Protein AF-F2T4N7-F1 (afdb_monomer_lite)

Organism: Ajellomyces dermatitidis (strain ATCC 18188 / CBS 674.68) (NCBI:txid653446)

Sequence (272 aa):
MRKNIARLHRLAQVVLVLRKVSVSPLFHQSSTRIHILIIPLFPPLPEYKPPSIFTAVQWRALRAVSFCLSLIFLIGIVLAASVSSSLIAAKDLSIRLRGGDPEKDRPFWQEECQRRDARESAAWVWDDEKRKLAAKPSVPRSEVDAEERSVGIGKAPYEPLEGGQDPLTPKADGQSHPANGGRKYPVLMLPPMALWVAGSDQLTDGSRLLRRLKGRSEPYVRVVHSRVIEEYEHLDVIWTVDSIEKVGMEVRRVIWECVKDDARDICRYPEV

pLDDT: mean 74.15, std 19.18, range [32.16, 97.69]

Secondary structure (DSSP, 8-state):
-HHHHHHHHHHHHHHHHHHHHH----------SS-TT---SSPPPP-PPP--HHHHHHHHHHHHHHHHHHHHHHHHHHHHHHHHHHHHHHHHHHHHHTT--GGGGSTTHHHHHHHHHHHHHHHHHHHHHHHHHHHS------GGGSGGGSS------------PPPTTS----S-----SS-----TT-PPPEEEEEETT-SS--HHHHHHHHHSTT-TT--EEEEEEETT--TTHHHHSTTHIIIIIHHHHHHHHHHS-HHHHTTSPP---

Radius of gyration: 38.72 Å; chains: 1; bounding box: 86×63×121 Å

Structure (mmCIF, N/CA/C/O backbone):
data_AF-F2T4N7-F1
#
_entry.id   AF-F2T4N7-F1
#
loop_
_atom_site.group_PDB
_atom_site.id
_atom_site.type_symbol
_atom_site.label_atom_id
_atom_site.label_alt_id
_atom_site.label_comp_id
_atom_site.label_asym_id
_atom_site.label_entity_id
_atom_site.label_seq_id
_atom_site.pdbx_PDB_ins_code
_atom_site.Cartn_x
_atom_site.Cartn_y
_atom_site.Cartn_z
_atom_site.occupancy
_atom_site.B_iso_or_equiv
_atom_site.auth_seq_id
_atom_site.auth_comp_id
_atom_site.auth_asym_id
_atom_site.auth_atom_id
_atom_site.pdbx_PDB_model_num
ATOM 1 N N . MET A 1 1 ? 3.953 -18.014 63.804 1.00 56.75 1 MET A N 1
ATOM 2 C CA . MET A 1 1 ? 2.922 -18.060 62.735 1.00 56.75 1 MET A CA 1
ATOM 3 C C . MET A 1 1 ? 1.542 -17.494 63.113 1.00 56.75 1 MET A C 1
ATOM 5 O O . MET A 1 1 ? 0.929 -16.868 62.260 1.00 56.75 1 MET A O 1
ATOM 9 N N . ARG A 1 2 ? 1.041 -17.610 64.358 1.00 52.97 2 ARG A N 1
ATOM 10 C CA . ARG A 1 2 ? -0.326 -17.150 64.725 1.00 52.97 2 ARG A CA 1
ATOM 11 C C . ARG A 1 2 ? -0.588 -15.631 64.626 1.00 52.97 2 ARG A C 1
ATOM 13 O O . ARG A 1 2 ? -1.725 -15.226 64.407 1.00 52.97 2 ARG A O 1
ATOM 20 N N . LYS A 1 3 ? 0.445 -14.782 64.723 1.00 55.47 3 LYS A N 1
ATOM 21 C CA . LYS A 1 3 ? 0.300 -13.310 64.636 1.00 55.47 3 LYS A CA 1
ATOM 22 C C . LYS A 1 3 ? -0.056 -12.809 63.224 1.00 55.47 3 LYS A C 1
ATOM 24 O O . LYS A 1 3 ? -0.736 -11.793 63.104 1.00 55.47 3 LYS A O 1
ATOM 29 N N . ASN A 1 4 ? 0.330 -13.539 62.173 1.00 60.31 4 ASN A N 1
ATOM 30 C CA . ASN A 1 4 ? 0.034 -13.154 60.786 1.00 60.31 4 ASN A CA 1
ATOM 31 C C . ASN A 1 4 ? -1.417 -13.469 60.396 1.00 60.31 4 ASN A C 1
ATOM 33 O O . ASN A 1 4 ? -2.038 -12.691 59.680 1.00 60.31 4 ASN A O 1
ATOM 37 N N . ILE A 1 5 ? -1.996 -14.534 60.955 1.00 66.56 5 ILE A N 1
ATOM 38 C CA . ILE A 1 5 ? -3.392 -14.927 60.706 1.00 66.56 5 ILE A CA 1
ATOM 39 C C . ILE A 1 5 ? -4.361 -13.887 61.295 1.00 66.56 5 ILE A C 1
ATOM 41 O O . ILE A 1 5 ? -5.306 -13.468 60.632 1.00 66.56 5 ILE A O 1
ATOM 45 N N . ALA A 1 6 ? -4.072 -13.365 62.492 1.00 69.62 6 ALA A N 1
ATOM 46 C CA . ALA A 1 6 ? -4.880 -12.311 63.115 1.00 69.62 6 ALA A CA 1
ATOM 47 C C . ALA A 1 6 ? -4.773 -10.941 62.409 1.00 69.62 6 ALA A C 1
ATOM 49 O O . ALA A 1 6 ? -5.651 -10.090 62.573 1.00 69.62 6 ALA A O 1
ATOM 50 N N . ARG A 1 7 ? -3.698 -10.705 61.639 1.00 69.31 7 ARG A N 1
ATOM 51 C CA . ARG A 1 7 ? -3.551 -9.519 60.779 1.00 69.31 7 ARG A CA 1
ATOM 52 C C . ARG A 1 7 ? -4.278 -9.699 59.450 1.00 69.31 7 ARG A C 1
ATOM 54 O O . ARG A 1 7 ? -4.974 -8.778 59.039 1.00 69.31 7 ARG A O 1
ATOM 61 N N . LEU A 1 8 ? -4.205 -10.885 58.840 1.00 69.19 8 LEU A N 1
ATOM 62 C CA . LEU A 1 8 ? -4.977 -11.195 57.633 1.00 69.19 8 LEU A CA 1
ATOM 63 C C . LEU A 1 8 ? -6.485 -11.118 57.885 1.00 69.19 8 LEU A C 1
ATOM 65 O O . LEU A 1 8 ? -7.199 -10.537 57.079 1.00 69.19 8 LEU A O 1
ATOM 69 N N . HIS A 1 9 ? -6.967 -11.617 59.026 1.00 74.44 9 HIS A N 1
ATOM 70 C CA . HIS A 1 9 ? -8.393 -11.554 59.354 1.00 74.44 9 HIS A CA 1
ATOM 71 C C . HIS A 1 9 ? -8.882 -10.111 59.570 1.00 74.44 9 HIS A C 1
ATOM 73 O O . HIS A 1 9 ? -9.999 -9.768 59.191 1.00 74.44 9 HIS A O 1
ATOM 79 N N . ARG A 1 10 ? -8.029 -9.233 60.120 1.00 72.50 10 ARG A N 1
ATOM 80 C CA . ARG A 1 10 ? -8.333 -7.799 60.263 1.00 72.50 10 ARG A CA 1
ATOM 81 C C . ARG A 1 10 ? -8.308 -7.056 58.930 1.00 72.50 10 ARG A C 1
ATOM 83 O O . ARG A 1 10 ? -9.197 -6.251 58.689 1.00 72.50 10 ARG A O 1
ATOM 90 N N . LEU A 1 11 ? -7.349 -7.349 58.054 1.00 73.94 11 LEU A N 1
ATOM 91 C CA . LEU A 1 11 ? -7.301 -6.759 56.713 1.00 73.94 11 LEU A CA 1
ATOM 92 C C . LEU A 1 11 ? -8.469 -7.238 55.843 1.00 73.94 11 LEU A C 1
ATOM 94 O O . LEU A 1 11 ? -9.084 -6.423 55.164 1.00 73.94 11 LEU A O 1
ATOM 98 N N . ALA A 1 12 ? -8.836 -8.518 55.927 1.00 74.25 12 ALA A N 1
ATOM 99 C CA . ALA A 1 12 ? -10.016 -9.050 55.256 1.00 74.25 12 ALA A CA 1
ATOM 100 C C . ALA A 1 12 ? -11.298 -8.375 55.764 1.00 74.25 12 ALA A C 1
ATOM 102 O O . ALA A 1 12 ? -12.096 -7.935 54.947 1.00 74.25 12 ALA A O 1
ATOM 103 N N . GLN A 1 13 ? -11.462 -8.203 57.082 1.00 72.56 13 GLN A N 1
ATOM 104 C CA . GLN A 1 13 ? -12.581 -7.453 57.671 1.00 72.56 13 GLN A CA 1
ATOM 105 C C . GLN A 1 13 ? -12.635 -5.996 57.185 1.00 72.56 13 GLN A C 1
ATOM 107 O O . GLN A 1 13 ? -13.702 -5.534 56.792 1.00 72.56 13 GLN A O 1
ATOM 112 N N . VAL A 1 14 ? -11.501 -5.289 57.138 1.00 71.69 14 VAL A N 1
ATOM 113 C CA . VAL A 1 14 ? -11.442 -3.895 56.659 1.00 71.69 14 VAL A CA 1
ATOM 114 C C . VAL A 1 14 ? -11.783 -3.799 55.169 1.00 71.69 14 VAL A C 1
ATOM 116 O O . VAL A 1 14 ? -12.567 -2.939 54.779 1.00 71.69 14 VAL A O 1
ATOM 119 N N . VAL A 1 15 ? -11.277 -4.711 54.335 1.00 70.69 15 VAL A N 1
ATOM 120 C CA . VAL A 1 15 ? -11.609 -4.757 52.900 1.00 70.69 15 VAL A CA 1
ATOM 121 C C . VAL A 1 15 ? -13.084 -5.112 52.678 1.00 70.69 15 VAL A C 1
ATOM 123 O O . VAL A 1 15 ? -13.718 -4.540 51.793 1.00 70.69 15 VAL A O 1
ATOM 126 N N . LEU A 1 16 ? -13.666 -5.995 53.496 1.00 64.06 16 LEU A N 1
ATOM 127 C CA . LEU A 1 16 ? -15.086 -6.363 53.418 1.00 64.06 16 LEU A CA 1
ATOM 128 C C . LEU A 1 16 ? -15.998 -5.207 53.851 1.00 64.06 16 LEU A C 1
ATOM 130 O O . LEU A 1 16 ? -17.012 -4.964 53.203 1.00 64.06 16 LEU A O 1
ATOM 134 N N . VAL A 1 17 ? -15.613 -4.447 54.883 1.00 65.62 17 VAL A N 1
ATOM 135 C CA . VAL A 1 17 ? -16.320 -3.224 55.299 1.00 65.62 17 VAL A CA 1
ATOM 136 C C . VAL A 1 17 ? -16.228 -2.148 54.213 1.00 65.62 17 VAL A C 1
ATOM 138 O O . VAL A 1 17 ? -17.249 -1.567 53.856 1.00 65.62 17 VAL A O 1
ATOM 141 N N . LEU A 1 18 ? -15.056 -1.941 53.602 1.00 56.69 18 LEU A N 1
ATOM 142 C CA . LEU A 1 18 ? -14.883 -0.972 52.510 1.00 56.69 18 LEU A CA 1
ATOM 143 C C . LEU A 1 18 ? -15.661 -1.364 51.241 1.00 56.69 18 LEU A C 1
ATOM 145 O O . LEU A 1 18 ? -16.249 -0.500 50.591 1.00 56.69 18 LEU A O 1
ATOM 149 N N . ARG A 1 19 ? -15.762 -2.662 50.919 1.00 55.34 19 ARG A N 1
ATOM 150 C CA . ARG A 1 19 ? -16.638 -3.150 49.837 1.00 55.34 19 ARG A CA 1
ATOM 151 C C . ARG A 1 19 ? -18.126 -2.985 50.162 1.00 55.34 19 ARG A C 1
ATOM 153 O O . ARG A 1 19 ? -18.898 -2.676 49.261 1.00 55.34 19 ARG A O 1
ATOM 160 N N . LYS A 1 20 ? -18.529 -3.145 51.428 1.00 49.62 20 LYS A N 1
ATOM 161 C CA . LYS A 1 20 ? -19.928 -3.006 51.872 1.00 49.62 20 LYS A CA 1
ATOM 162 C C . LYS A 1 20 ? -20.395 -1.543 51.927 1.00 49.62 20 LYS A C 1
ATOM 164 O O . LYS A 1 20 ? -21.564 -1.276 51.674 1.00 49.62 20 LYS A O 1
ATOM 169 N N . VAL A 1 21 ? -19.479 -0.594 52.151 1.00 51.81 21 VAL A N 1
ATOM 170 C CA . VAL A 1 21 ? -19.751 0.856 52.050 1.00 51.81 21 VAL A CA 1
ATOM 171 C C . VAL A 1 21 ? -19.869 1.322 50.589 1.00 51.81 21 VAL A C 1
ATOM 173 O O . VAL A 1 21 ? -20.624 2.246 50.306 1.00 51.81 21 VAL A O 1
ATOM 176 N N . SER A 1 22 ? -19.195 0.660 49.640 1.00 44.62 22 SER A N 1
ATOM 177 C CA . SER A 1 22 ? -19.307 0.987 48.207 1.00 44.62 22 SER A CA 1
ATOM 178 C C . SER A 1 22 ? -20.524 0.359 47.513 1.00 44.62 22 SER A C 1
ATOM 180 O O . SER A 1 22 ? -20.838 0.742 46.387 1.00 44.62 22 SER A O 1
ATOM 182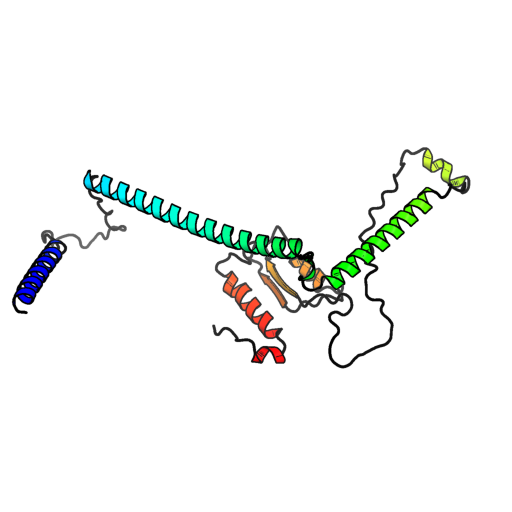 N N . VAL A 1 23 ? -21.196 -0.605 48.149 1.00 54.22 23 VAL A N 1
ATOM 183 C CA . VAL A 1 23 ? -22.361 -1.305 47.593 1.00 54.22 23 VAL A CA 1
ATOM 184 C C . VAL A 1 23 ? -23.469 -1.322 48.641 1.00 54.22 23 VAL A C 1
ATOM 186 O O . VAL A 1 23 ? -23.734 -2.329 49.288 1.00 54.22 23 VAL A O 1
ATOM 189 N N . SER A 1 24 ? -24.108 -0.173 48.832 1.00 42.19 24 SER A N 1
ATOM 190 C CA . SER A 1 24 ? -25.457 -0.120 49.390 1.00 42.19 24 SER A CA 1
ATOM 191 C C . SER A 1 24 ? -26.359 0.570 48.368 1.00 42.19 24 SER A C 1
ATOM 193 O O . SER A 1 24 ? -26.159 1.753 48.085 1.00 42.19 24 SER A O 1
ATOM 195 N N . PRO A 1 25 ? -27.323 -0.159 47.783 1.00 48.91 25 PRO A N 1
ATOM 196 C CA . PRO A 1 25 ? -28.369 0.424 46.972 1.00 48.91 25 PRO A CA 1
ATOM 197 C C . PRO A 1 25 ? -29.360 1.076 47.936 1.00 48.91 25 PRO A C 1
ATOM 199 O O . PRO A 1 25 ? -30.099 0.390 48.636 1.00 48.91 25 PRO A O 1
ATOM 202 N N . LEU A 1 26 ? -29.390 2.405 47.996 1.00 41.16 26 LEU A N 1
ATOM 203 C CA . LEU A 1 26 ? -30.523 3.109 48.593 1.00 41.16 26 LEU A CA 1
ATOM 204 C C . LEU A 1 26 ? -31.642 3.173 47.552 1.00 41.16 26 LEU A C 1
ATOM 206 O O . LEU A 1 26 ? -31.953 4.215 46.987 1.00 41.16 26 LEU A O 1
ATOM 210 N N . PHE A 1 27 ? -32.235 2.005 47.300 1.00 38.03 27 PHE A N 1
ATOM 211 C CA . PHE A 1 27 ? -33.594 1.905 46.793 1.00 38.03 27 PHE A CA 1
ATOM 212 C C . PHE A 1 27 ? -34.503 2.367 47.934 1.00 38.03 27 PHE A C 1
ATOM 214 O O . PHE A 1 27 ? -34.848 1.601 48.834 1.00 38.03 27 PHE A O 1
ATOM 221 N N . HIS A 1 28 ? -34.845 3.654 47.937 1.00 39.22 28 HIS A N 1
ATOM 222 C CA . HIS A 1 28 ? -35.962 4.128 48.733 1.00 39.22 28 HIS A CA 1
ATOM 223 C C . HIS A 1 28 ? -37.242 3.711 48.008 1.00 39.22 28 HIS A C 1
ATOM 225 O O . HIS A 1 28 ? -37.696 4.333 47.050 1.00 39.22 28 HIS A O 1
ATOM 231 N N . GLN A 1 29 ? -37.772 2.574 48.443 1.00 45.94 29 GLN A N 1
ATOM 232 C CA . GLN A 1 29 ? -39.078 2.064 48.076 1.00 45.94 29 GLN A CA 1
ATOM 233 C C . GLN A 1 29 ? -40.153 2.956 48.706 1.00 45.94 29 GLN A C 1
ATOM 235 O O . GLN A 1 29 ? -40.578 2.734 49.832 1.00 45.94 29 GLN A O 1
ATOM 240 N N . SER A 1 30 ? -40.581 3.979 47.968 1.00 46.25 30 SER A N 1
ATOM 241 C CA . SER A 1 30 ? -41.854 4.668 48.195 1.00 46.25 30 SER A CA 1
ATOM 242 C C . SER A 1 30 ? -42.284 5.413 46.930 1.00 46.25 30 SER A C 1
ATOM 244 O O . SER A 1 30 ? -42.123 6.623 46.839 1.00 46.25 30 SER A O 1
ATOM 246 N N . SER A 1 31 ? -42.819 4.682 45.949 1.00 46.09 31 SER A N 1
ATOM 247 C CA . SER A 1 31 ? -43.953 5.145 45.128 1.00 46.09 31 SER A CA 1
ATOM 248 C C . SER A 1 31 ? -44.457 4.003 44.233 1.00 46.09 31 SER A C 1
ATOM 250 O O . SER A 1 31 ? -44.438 4.052 43.006 1.00 46.09 31 SER A O 1
ATOM 252 N N . THR A 1 32 ? -44.867 2.891 44.847 1.00 51.09 32 THR A N 1
ATOM 253 C CA . THR A 1 32 ? -45.621 1.842 44.150 1.00 51.09 32 THR A CA 1
ATOM 254 C C . THR A 1 32 ? -47.090 2.243 44.112 1.00 51.09 32 THR A C 1
ATOM 256 O O . THR A 1 32 ? -47.859 1.814 44.968 1.00 51.09 32 THR A O 1
ATOM 259 N N . ARG A 1 33 ? -47.467 3.098 43.158 1.00 48.72 33 ARG A N 1
ATOM 260 C CA . ARG A 1 33 ? -48.808 3.188 42.544 1.00 48.72 33 ARG A CA 1
ATOM 261 C C . ARG A 1 33 ? -48.795 4.361 41.559 1.00 48.72 33 ARG A C 1
ATOM 263 O O . ARG A 1 33 ? -48.612 5.491 41.979 1.00 48.72 33 ARG A O 1
ATOM 270 N N . ILE A 1 34 ? -49.080 4.076 40.283 1.00 53.00 34 ILE A N 1
ATOM 271 C CA . ILE A 1 34 ? -49.251 5.026 39.157 1.00 53.00 34 ILE A CA 1
ATOM 272 C C . ILE A 1 34 ? -47.957 5.365 38.375 1.00 53.00 34 ILE A C 1
ATOM 274 O O . ILE A 1 34 ? -47.567 6.517 38.300 1.00 53.00 34 ILE A O 1
ATOM 278 N N . HIS A 1 35 ? -47.310 4.390 37.719 1.00 49.34 35 HIS A N 1
ATOM 279 C CA . HIS A 1 35 ? -46.295 4.672 36.671 1.00 49.34 35 HIS A CA 1
ATOM 280 C C . HIS A 1 35 ? -46.283 3.662 35.499 1.00 49.34 35 HIS A C 1
ATOM 282 O O . HIS A 1 35 ? -45.299 3.562 34.778 1.00 49.34 35 HIS A O 1
ATOM 288 N N . ILE A 1 36 ? -47.371 2.918 35.253 1.00 52.00 36 ILE A N 1
ATOM 289 C CA . ILE A 1 36 ? -47.413 1.911 34.165 1.00 52.00 36 ILE A CA 1
ATOM 290 C C . ILE A 1 36 ? -47.556 2.535 32.754 1.00 52.00 36 ILE A C 1
ATOM 292 O O . ILE A 1 36 ? -47.479 1.810 31.772 1.00 52.00 36 ILE A O 1
ATOM 296 N N . LEU A 1 37 ? -47.712 3.857 32.594 1.00 55.53 37 LEU A N 1
ATOM 297 C CA . LEU A 1 37 ? -48.153 4.414 31.301 1.00 55.53 37 LEU A CA 1
ATOM 298 C C . LEU A 1 37 ? -47.198 5.331 30.529 1.00 55.53 37 LEU A C 1
ATOM 300 O O . LEU A 1 37 ? -47.590 5.802 29.467 1.00 55.53 37 LEU A O 1
ATOM 304 N N . ILE A 1 38 ? -45.966 5.588 30.979 1.00 58.81 38 ILE A N 1
ATOM 305 C CA . ILE A 1 38 ? -45.031 6.422 30.201 1.00 58.81 38 ILE A CA 1
ATOM 306 C C . ILE A 1 38 ? -43.609 5.891 30.390 1.00 58.81 38 ILE A C 1
ATOM 308 O O . ILE A 1 38 ? -42.965 6.187 31.392 1.00 58.81 38 ILE A O 1
ATOM 312 N N . ILE A 1 39 ? -43.116 5.095 29.438 1.00 62.53 39 ILE A N 1
ATOM 313 C CA . ILE A 1 39 ? -41.680 4.820 29.309 1.00 62.53 39 ILE A CA 1
ATOM 314 C C . ILE A 1 39 ? -41.094 6.048 28.599 1.00 62.53 39 ILE A C 1
ATOM 316 O O . ILE A 1 39 ? -41.380 6.231 27.413 1.00 62.53 39 ILE A O 1
ATOM 320 N N . PRO A 1 40 ? -40.344 6.937 29.279 1.00 63.09 40 PRO A N 1
ATOM 321 C CA . PRO A 1 40 ? -39.684 8.032 28.590 1.00 63.09 40 PRO A CA 1
ATOM 322 C C . PRO A 1 40 ? -38.684 7.438 27.595 1.00 63.09 40 PRO A C 1
ATOM 324 O O . PRO A 1 40 ? -37.893 6.564 27.942 1.00 63.09 40 PRO A O 1
ATOM 327 N N . LEU A 1 41 ? -38.730 7.923 26.353 1.00 69.50 41 LEU A N 1
ATOM 328 C CA . LEU A 1 41 ? -37.896 7.482 25.228 1.00 69.50 41 LEU A CA 1
ATOM 329 C C . LEU A 1 41 ? -36.382 7.605 25.504 1.00 69.50 41 LEU A C 1
ATOM 331 O O . LEU A 1 41 ? -35.570 7.062 24.760 1.00 69.50 41 LEU A O 1
ATOM 335 N N . PHE A 1 42 ? -36.002 8.281 26.590 1.00 64.88 42 PHE A N 1
ATOM 336 C CA . PHE A 1 42 ? -34.624 8.441 27.018 1.00 64.88 42 PHE A CA 1
ATOM 337 C C . PHE A 1 42 ? -34.466 8.078 28.497 1.00 64.88 42 PHE A C 1
ATOM 339 O O . PHE A 1 42 ? -35.279 8.514 29.321 1.00 64.88 42 PHE A O 1
ATOM 346 N N . PRO A 1 43 ? -33.414 7.315 28.857 1.00 75.56 43 PRO A N 1
ATOM 347 C CA . PRO A 1 43 ? -33.033 7.179 30.253 1.00 75.56 43 PRO A CA 1
ATOM 348 C C . PRO A 1 43 ? -32.747 8.577 30.826 1.00 75.56 43 PRO A C 1
ATOM 350 O O . PRO A 1 43 ? -32.227 9.433 30.101 1.00 75.56 43 PRO A O 1
ATOM 353 N N . PRO A 1 44 ? -33.093 8.839 32.100 1.00 74.88 44 PRO A N 1
ATOM 354 C CA . PRO A 1 44 ? -32.797 10.120 32.723 1.00 74.88 44 PRO A CA 1
ATOM 355 C C . PRO A 1 44 ? -31.302 10.406 32.602 1.00 74.88 44 PRO A C 1
ATOM 357 O O . PRO A 1 44 ? -30.466 9.514 32.779 1.00 74.88 44 PRO A O 1
ATOM 360 N N . LEU A 1 45 ? -30.989 11.651 32.247 1.00 72.75 45 LEU A N 1
ATOM 361 C CA . LEU A 1 45 ? -29.618 12.093 32.040 1.00 72.75 45 LEU A CA 1
ATOM 362 C C . LEU A 1 45 ? -28.792 11.781 33.297 1.00 72.75 45 LEU A C 1
ATOM 364 O O . LEU A 1 45 ? -29.269 12.032 34.406 1.00 72.75 45 LEU A O 1
ATOM 368 N N . PRO A 1 46 ? -27.573 11.233 33.152 1.00 77.25 46 PRO A N 1
ATOM 369 C CA . PRO A 1 46 ? -26.717 10.984 34.300 1.00 77.25 46 PRO A CA 1
ATOM 370 C C . PRO A 1 46 ? -26.457 12.303 35.038 1.00 77.25 46 PRO A C 1
ATOM 372 O O . PRO A 1 46 ? -25.854 13.228 34.492 1.00 77.25 46 PRO A O 1
ATOM 375 N N . GLU A 1 47 ? -26.912 12.390 36.288 1.00 75.94 47 GLU A N 1
ATOM 376 C CA . GLU A 1 47 ? -26.626 13.525 37.162 1.00 75.94 47 GLU A CA 1
ATOM 377 C C . GLU A 1 47 ? -25.178 13.435 37.642 1.00 75.94 47 GLU A C 1
ATOM 379 O O . GLU A 1 47 ? -24.823 12.716 38.582 1.00 75.94 47 GLU A O 1
ATOM 384 N N . TYR A 1 48 ? -24.306 14.167 36.959 1.00 78.12 48 TYR A N 1
ATOM 385 C CA . TYR A 1 48 ? -22.940 14.354 37.415 1.00 78.12 48 TYR A CA 1
ATOM 386 C C . TYR A 1 48 ? -22.933 15.193 38.695 1.00 78.12 48 TYR A C 1
ATOM 388 O O . TYR A 1 48 ? -23.619 16.209 38.804 1.00 78.12 48 TYR A O 1
ATOM 396 N N . LYS A 1 49 ? -22.127 14.775 39.677 1.00 77.12 49 LYS A N 1
ATOM 397 C CA . LYS A 1 49 ? -21.957 15.534 40.921 1.00 77.12 49 LYS A CA 1
ATOM 398 C C . LYS A 1 49 ? -21.400 16.935 40.621 1.00 77.12 49 LYS A C 1
ATOM 400 O O . LYS A 1 49 ? -20.511 17.053 39.774 1.00 77.12 49 LYS A O 1
ATOM 405 N N . PRO A 1 50 ? -21.859 17.975 41.342 1.00 79.50 50 PRO A N 1
ATOM 406 C CA . PRO A 1 50 ? -21.356 19.332 41.172 1.00 79.50 50 PRO A CA 1
ATOM 407 C C . PRO A 1 50 ? -19.838 19.387 41.416 1.00 79.50 50 PRO A C 1
ATOM 409 O O . PRO A 1 50 ? -19.319 18.623 42.241 1.00 79.50 50 PRO A O 1
ATOM 412 N N . PRO A 1 51 ? -19.110 20.261 40.698 1.00 78.94 51 PRO A N 1
ATOM 413 C CA . PRO A 1 51 ? -17.654 20.279 40.712 1.00 78.94 51 PRO A CA 1
ATOM 414 C C . PRO A 1 51 ? -17.126 20.539 42.126 1.00 78.94 51 PRO A C 1
ATOM 416 O O . PRO A 1 51 ? -17.317 21.606 42.704 1.00 78.94 51 PRO A O 1
ATOM 419 N N . SER A 1 52 ? -16.436 19.542 42.680 1.00 82.69 52 SER A N 1
ATOM 420 C CA . SER A 1 52 ? -15.742 19.631 43.965 1.00 82.69 52 SER A CA 1
ATOM 421 C C . SER A 1 52 ? -14.249 19.864 43.739 1.00 82.69 52 SER A C 1
ATOM 423 O O . SER A 1 52 ? -13.674 19.367 42.766 1.00 82.69 52 SER A O 1
ATOM 425 N N . ILE A 1 53 ? -13.586 20.561 44.662 1.00 85.56 53 ILE A N 1
ATOM 426 C CA . ILE A 1 53 ? -12.141 20.839 44.604 1.00 85.56 53 ILE A CA 1
ATOM 427 C C . ILE A 1 53 ? -11.338 19.536 44.435 1.00 85.56 53 ILE A C 1
ATOM 429 O O . ILE A 1 53 ? -10.408 19.477 43.632 1.00 85.56 53 ILE A O 1
ATOM 433 N N . PHE A 1 54 ? -11.754 18.454 45.102 1.00 81.19 54 PHE A N 1
ATOM 434 C CA . PHE A 1 54 ? -11.125 17.136 44.966 1.00 81.19 54 PHE A CA 1
ATOM 435 C C . PHE A 1 54 ? -11.261 16.556 43.554 1.00 81.19 54 PHE A C 1
ATOM 437 O O . PHE A 1 54 ? -10.291 16.025 43.016 1.00 81.19 54 PHE A O 1
ATOM 444 N N . THR A 1 55 ? -12.426 16.711 42.917 1.00 81.25 55 THR A N 1
ATOM 445 C CA . THR A 1 55 ? -12.621 16.272 41.525 1.00 81.25 55 THR A CA 1
ATOM 446 C C . THR A 1 55 ? -11.775 17.100 40.558 1.00 81.25 55 THR A C 1
ATOM 448 O O . THR A 1 55 ? -11.166 16.545 39.651 1.00 81.25 55 THR A O 1
ATOM 451 N N . ALA A 1 56 ? -11.625 18.409 40.790 1.00 84.81 56 ALA A N 1
ATOM 452 C CA . ALA A 1 56 ? -10.768 19.264 39.970 1.00 84.81 56 ALA A CA 1
ATOM 453 C C . ALA A 1 56 ? -9.287 18.844 40.037 1.00 84.81 56 ALA A C 1
ATOM 455 O O . ALA A 1 56 ? -8.604 18.822 39.012 1.00 84.81 56 ALA A O 1
ATOM 456 N N . VAL A 1 57 ? -8.797 18.460 41.221 1.00 92.31 57 VAL A N 1
ATOM 457 C CA . VAL A 1 57 ? -7.440 17.913 41.389 1.00 92.31 57 VAL A CA 1
ATOM 458 C C . VAL A 1 57 ? -7.295 16.569 40.673 1.00 92.31 57 VAL A C 1
ATOM 460 O O . VAL A 1 57 ? -6.308 16.374 39.967 1.00 92.31 57 VAL A O 1
ATOM 463 N N . GLN A 1 58 ? -8.282 15.673 40.784 1.00 90.44 58 GLN A N 1
ATOM 464 C CA . GLN A 1 58 ? -8.282 14.389 40.069 1.00 90.44 58 GLN A CA 1
ATOM 465 C C . GLN A 1 58 ? -8.203 14.579 38.548 1.00 90.44 58 GLN A C 1
ATOM 467 O O . GLN A 1 58 ? -7.361 13.961 37.900 1.00 90.44 58 GLN A O 1
ATOM 472 N N . TRP A 1 59 ? -9.005 15.481 37.973 1.00 87.06 59 TRP A N 1
ATOM 473 C CA . TRP A 1 59 ? -8.967 15.770 36.536 1.00 87.06 59 TRP A CA 1
ATOM 474 C C . TRP A 1 59 ? -7.640 16.392 36.093 1.00 87.06 59 TRP A C 1
ATOM 476 O O . TRP A 1 59 ? -7.126 16.050 35.028 1.00 87.06 59 TRP A O 1
ATOM 486 N N . ARG A 1 60 ? -7.036 17.261 36.917 1.00 91.56 60 ARG A N 1
ATOM 487 C CA . ARG A 1 60 ? -5.691 17.802 36.651 1.00 91.56 60 ARG A CA 1
ATOM 488 C C . ARG A 1 60 ? -4.614 16.721 36.706 1.00 91.56 60 ARG A C 1
ATOM 490 O O . ARG A 1 60 ? -3.746 16.706 35.839 1.00 91.56 60 ARG A O 1
ATOM 497 N N . ALA A 1 61 ? -4.689 15.805 37.671 1.00 94.25 61 ALA A N 1
ATOM 498 C CA . ALA A 1 61 ? -3.766 14.680 37.778 1.00 94.25 61 ALA A CA 1
ATOM 499 C C . ALA A 1 61 ? -3.887 13.738 36.571 1.00 94.25 61 ALA A C 1
ATOM 501 O O . ALA A 1 61 ? -2.879 13.404 35.957 1.00 94.25 61 ALA A O 1
ATOM 502 N N . LEU A 1 62 ? -5.110 13.381 36.166 1.00 92.44 62 LEU A N 1
ATOM 503 C CA . LEU A 1 62 ? -5.349 12.561 34.974 1.00 92.44 62 LEU A CA 1
ATOM 504 C C . LEU A 1 62 ? -4.828 13.236 33.700 1.00 92.44 62 LEU A C 1
ATOM 506 O O . LEU A 1 62 ? -4.194 12.583 32.874 1.00 92.44 62 LEU A O 1
ATOM 510 N N . ARG A 1 63 ? -5.025 14.552 33.559 1.00 94.62 63 ARG A N 1
ATOM 511 C CA . ARG A 1 63 ? -4.508 15.318 32.417 1.00 94.62 63 ARG A CA 1
ATOM 512 C C . ARG A 1 63 ? -2.978 15.355 32.391 1.00 94.62 63 ARG A C 1
ATOM 514 O O . ARG A 1 63 ? -2.395 15.198 31.323 1.00 94.62 63 ARG A O 1
ATOM 521 N N . ALA A 1 64 ? -2.334 15.505 33.549 1.00 96.75 64 ALA A N 1
ATOM 522 C CA . ALA A 1 64 ? -0.878 15.452 33.667 1.00 96.75 64 ALA A CA 1
ATOM 523 C C . ALA A 1 64 ? -0.325 14.055 33.338 1.00 96.75 64 ALA A C 1
ATOM 525 O O . ALA A 1 64 ? 0.629 13.940 32.576 1.00 96.75 64 ALA A O 1
ATOM 526 N N . VAL A 1 65 ? -0.955 12.989 33.842 1.00 97.00 65 VAL A N 1
ATOM 527 C CA . VAL A 1 65 ? -0.557 11.604 33.539 1.00 97.00 65 VAL A CA 1
ATOM 528 C C . VAL A 1 65 ? -0.729 11.299 32.051 1.00 97.00 65 VAL A C 1
ATOM 530 O O . VAL A 1 65 ? 0.190 10.766 31.435 1.00 97.00 65 VAL A O 1
ATOM 533 N N . SER A 1 66 ? -1.858 11.688 31.451 1.00 97.19 66 SER A N 1
ATOM 534 C CA . SER A 1 66 ? -2.091 11.528 30.011 1.00 97.19 66 SER A CA 1
ATOM 535 C C . SER A 1 66 ? -1.033 12.257 29.184 1.00 97.19 66 SER A C 1
ATOM 537 O O . SER A 1 66 ? -0.535 11.701 28.208 1.00 97.19 66 SER A O 1
ATOM 539 N N . PHE A 1 67 ? -0.662 13.477 29.584 1.00 97.56 67 PHE A N 1
ATOM 540 C CA . PHE A 1 67 ? 0.395 14.240 28.930 1.00 97.56 67 PHE A CA 1
ATOM 541 C C . PHE A 1 67 ? 1.747 13.518 29.026 1.00 97.56 67 PHE A C 1
ATOM 543 O O . PHE A 1 67 ? 2.373 13.262 28.000 1.00 97.56 67 PHE A O 1
ATOM 550 N N . CYS A 1 68 ? 2.161 13.102 30.226 1.00 97.50 68 CYS A N 1
ATOM 551 C CA . CYS A 1 68 ? 3.428 12.396 30.430 1.00 97.50 68 CYS A CA 1
ATOM 552 C C . CYS A 1 68 ? 3.501 11.078 29.644 1.00 97.50 68 CYS A C 1
ATOM 554 O O . CYS A 1 68 ? 4.511 10.812 28.997 1.00 97.50 68 CYS A O 1
ATOM 556 N N . LEU A 1 69 ? 2.434 10.273 29.653 1.00 96.25 69 LEU A N 1
ATOM 557 C CA . LEU A 1 69 ? 2.382 9.018 28.896 1.00 96.25 69 LEU A CA 1
ATOM 558 C C . LEU A 1 69 ? 2.457 9.264 27.385 1.00 96.25 69 LEU A C 1
ATOM 560 O O . LEU A 1 69 ? 3.201 8.568 26.697 1.00 96.25 69 LEU A O 1
ATOM 564 N N . SER A 1 70 ? 1.753 10.282 26.876 1.00 97.56 70 SER A N 1
ATOM 565 C CA . SER A 1 70 ? 1.823 10.655 25.457 1.00 97.56 70 SER A CA 1
ATOM 566 C C . SER A 1 70 ? 3.222 11.125 25.043 1.00 97.56 70 SER A C 1
ATOM 568 O O . SER A 1 70 ? 3.706 10.754 23.976 1.00 97.56 70 SER A O 1
ATOM 570 N N . LEU A 1 71 ? 3.906 11.872 25.916 1.00 96.94 71 LEU A N 1
ATOM 571 C CA . LEU A 1 71 ? 5.247 12.384 25.660 1.00 96.94 71 LEU A CA 1
ATOM 572 C C . LEU A 1 71 ? 6.283 11.255 25.643 1.00 96.94 71 LEU A C 1
ATOM 574 O O . LEU A 1 71 ? 7.092 11.187 24.724 1.00 96.94 71 LEU A O 1
ATOM 578 N N . ILE A 1 72 ? 6.235 10.342 26.617 1.00 97.69 72 ILE A N 1
ATOM 579 C CA . ILE A 1 72 ? 7.137 9.182 26.671 1.00 97.69 72 ILE A CA 1
ATOM 580 C C . ILE A 1 72 ? 6.923 8.277 25.455 1.00 97.69 72 ILE A C 1
ATOM 582 O O . ILE A 1 72 ? 7.894 7.840 24.842 1.00 97.69 72 ILE A O 1
ATOM 586 N N . PHE A 1 73 ? 5.668 8.022 25.081 1.00 97.50 73 PHE A N 1
ATOM 587 C CA . PHE A 1 73 ? 5.341 7.220 23.905 1.00 97.50 73 PHE A CA 1
ATOM 588 C C . PHE A 1 73 ? 5.893 7.843 22.616 1.00 97.50 73 PHE A C 1
ATOM 590 O O . PHE A 1 73 ? 6.567 7.162 21.842 1.00 97.50 73 PHE A O 1
ATOM 597 N N . LEU A 1 74 ? 5.674 9.147 22.417 1.00 96.81 74 LEU A N 1
ATOM 598 C CA . LEU A 1 74 ? 6.187 9.868 21.253 1.00 96.81 74 LEU A CA 1
ATOM 599 C C . LEU A 1 74 ? 7.720 9.861 21.213 1.00 96.81 74 LEU A C 1
ATOM 601 O O . LEU A 1 74 ? 8.303 9.556 20.174 1.00 96.81 74 LEU A O 1
ATOM 605 N N . ILE A 1 75 ? 8.377 10.140 22.343 1.00 97.06 75 ILE A N 1
ATOM 606 C CA . ILE A 1 75 ? 9.840 10.088 22.456 1.00 97.06 75 ILE A CA 1
ATOM 607 C C . ILE A 1 75 ? 10.352 8.682 22.124 1.00 97.06 75 ILE A C 1
ATOM 609 O O . ILE A 1 75 ? 11.322 8.554 21.384 1.00 97.06 75 ILE A O 1
ATOM 613 N N . GLY A 1 76 ? 9.691 7.630 22.613 1.00 96.94 76 GLY A N 1
ATOM 614 C CA . GLY A 1 76 ? 10.060 6.245 22.322 1.00 96.94 76 GLY A CA 1
ATOM 615 C C . GLY A 1 76 ? 10.029 5.920 20.827 1.00 96.94 76 GLY A C 1
ATOM 616 O O . GLY A 1 76 ? 10.993 5.360 20.307 1.00 96.94 76 GLY A O 1
ATOM 617 N N . ILE A 1 77 ? 8.969 6.320 20.116 1.00 96.50 77 ILE A N 1
ATOM 618 C CA . ILE A 1 77 ? 8.860 6.110 18.662 1.00 96.50 77 ILE A CA 1
ATOM 619 C C . ILE A 1 77 ? 9.926 6.908 17.908 1.00 96.50 77 ILE A C 1
ATOM 621 O O . ILE A 1 77 ? 10.581 6.366 17.018 1.00 96.50 77 ILE A O 1
ATOM 625 N N . VAL A 1 78 ? 10.139 8.174 18.276 1.00 96.62 78 VAL A N 1
ATOM 626 C CA . VAL A 1 78 ? 11.151 9.026 17.632 1.00 96.62 78 VAL A CA 1
ATOM 627 C C . VAL A 1 78 ? 12.560 8.476 17.860 1.00 96.62 78 VAL A C 1
ATOM 629 O O . VAL A 1 78 ? 13.352 8.446 16.923 1.00 96.62 78 VAL A O 1
ATOM 632 N N . LEU A 1 79 ? 12.868 7.988 19.064 1.00 96.25 79 LEU A N 1
ATOM 633 C CA . LEU A 1 79 ? 14.149 7.343 19.362 1.00 96.25 79 LEU A CA 1
ATOM 634 C C . LEU A 1 79 ? 14.328 6.031 18.590 1.00 96.25 79 LEU A C 1
ATOM 636 O O . LEU A 1 79 ? 15.408 5.769 18.074 1.00 96.25 79 LEU A O 1
ATOM 640 N N . ALA A 1 80 ? 13.288 5.208 18.464 1.00 94.12 80 ALA A N 1
ATOM 641 C CA . ALA A 1 80 ? 13.368 3.981 17.671 1.00 94.12 80 ALA A CA 1
ATOM 642 C C . ALA A 1 80 ? 13.606 4.279 16.176 1.00 94.12 80 ALA A C 1
ATOM 644 O O . ALA A 1 80 ? 14.433 3.633 15.522 1.00 94.12 80 ALA A O 1
ATOM 645 N N . ALA A 1 81 ? 12.923 5.294 15.639 1.00 93.75 81 ALA A N 1
ATOM 646 C CA . ALA A 1 81 ? 13.104 5.755 14.265 1.00 93.75 81 ALA A CA 1
ATOM 647 C C . ALA A 1 81 ? 14.494 6.376 14.036 1.00 93.75 81 ALA A C 1
ATOM 649 O O . ALA A 1 81 ? 15.126 6.129 13.006 1.00 93.75 81 ALA A O 1
ATOM 650 N N . SER A 1 82 ? 15.003 7.149 15.000 1.00 92.25 82 SER A N 1
ATOM 651 C CA . SER A 1 82 ? 16.332 7.752 14.894 1.00 92.25 82 SER A CA 1
ATOM 652 C C . SER A 1 82 ? 17.430 6.696 14.966 1.00 92.25 82 SER A C 1
ATOM 654 O O . SER A 1 82 ? 18.309 6.699 14.113 1.00 92.25 82 SER A O 1
ATOM 656 N N . VAL A 1 83 ? 17.341 5.735 15.894 1.00 95.12 83 VAL A N 1
ATOM 657 C CA . VAL A 1 83 ? 18.309 4.634 16.012 1.00 95.12 83 VAL A CA 1
ATOM 658 C C . VAL A 1 83 ? 18.339 3.794 14.739 1.00 95.12 83 VAL A C 1
ATOM 660 O O . VAL A 1 83 ? 19.418 3.555 14.207 1.00 95.12 83 VAL A O 1
ATOM 663 N N . SER A 1 84 ? 17.188 3.380 14.206 1.00 88.94 84 SER A N 1
ATOM 664 C CA . SER A 1 84 ? 17.150 2.595 12.961 1.00 88.94 84 SER A CA 1
ATOM 665 C C . SER A 1 84 ? 17.769 3.351 11.780 1.00 88.94 84 SER A C 1
ATOM 667 O O . SER A 1 84 ? 18.609 2.794 11.072 1.00 88.94 84 SER A O 1
ATOM 669 N N . SER A 1 85 ? 17.452 4.639 11.627 1.00 88.44 85 SER A N 1
ATOM 670 C CA . SER A 1 85 ? 18.044 5.497 10.590 1.00 88.44 85 SER A CA 1
ATOM 671 C C . SER A 1 85 ? 19.554 5.676 10.777 1.00 88.44 85 SER A C 1
ATOM 673 O O . SER A 1 85 ? 20.323 5.577 9.822 1.00 88.44 85 SER A O 1
ATOM 675 N N . SER A 1 86 ? 20.001 5.901 12.016 1.00 87.38 86 SER A N 1
ATOM 676 C CA . SER A 1 86 ? 21.418 6.047 12.353 1.00 87.38 86 SER A CA 1
ATOM 677 C C . SER A 1 86 ? 22.206 4.759 12.126 1.00 87.38 86 SER A C 1
ATOM 679 O O . SER A 1 86 ? 23.335 4.834 11.656 1.00 87.38 86 SER A O 1
ATOM 681 N N . LEU A 1 87 ? 21.636 3.585 12.415 1.00 88.19 87 LEU A N 1
ATOM 682 C CA . LEU A 1 87 ? 22.298 2.298 12.185 1.00 88.19 87 LEU A CA 1
ATOM 683 C C . LEU A 1 87 ? 22.492 2.012 10.690 1.00 88.19 87 LEU A C 1
ATOM 685 O O . LEU A 1 87 ? 23.569 1.565 10.298 1.00 88.19 87 LEU A O 1
ATOM 689 N N . ILE A 1 88 ? 21.488 2.306 9.854 1.00 83.69 88 ILE A N 1
ATOM 690 C CA . ILE A 1 88 ? 21.591 2.168 8.391 1.00 83.69 88 ILE A CA 1
ATOM 691 C C . ILE A 1 88 ? 22.658 3.130 7.854 1.00 83.69 88 ILE A C 1
ATOM 693 O O . ILE A 1 88 ? 23.600 2.701 7.193 1.00 83.69 88 ILE A O 1
ATOM 697 N N . ALA A 1 89 ? 22.590 4.408 8.238 1.00 85.06 89 ALA A N 1
ATOM 698 C CA . ALA A 1 89 ? 23.568 5.408 7.819 1.00 85.06 89 ALA A CA 1
ATOM 699 C C . ALA A 1 89 ? 24.998 5.090 8.302 1.00 85.06 89 ALA A C 1
ATOM 701 O O . ALA A 1 89 ? 25.961 5.314 7.571 1.00 85.06 89 ALA A O 1
ATOM 702 N N . ALA A 1 90 ? 25.158 4.542 9.511 1.00 87.56 90 ALA A N 1
ATOM 703 C CA . ALA A 1 90 ? 26.456 4.134 10.045 1.00 87.56 90 ALA A CA 1
ATOM 704 C C . ALA A 1 90 ? 27.028 2.914 9.310 1.00 87.56 90 ALA A C 1
ATOM 706 O O . ALA A 1 90 ? 28.236 2.864 9.079 1.00 87.56 90 ALA A O 1
ATOM 707 N N . LYS A 1 91 ? 26.184 1.953 8.909 1.00 86.19 91 LYS A N 1
ATOM 708 C CA . LYS A 1 91 ? 26.592 0.830 8.054 1.00 86.19 91 LYS A CA 1
ATOM 709 C C . LYS A 1 91 ? 27.076 1.341 6.695 1.00 86.19 91 LYS A C 1
ATOM 711 O O . LYS A 1 91 ? 28.167 0.967 6.270 1.00 86.19 91 LYS A O 1
ATOM 716 N N . ASP A 1 92 ? 26.325 2.235 6.058 1.00 84.69 92 ASP A N 1
ATOM 717 C CA . ASP A 1 92 ? 26.693 2.800 4.755 1.00 84.69 92 ASP A CA 1
ATOM 718 C C . ASP A 1 92 ? 27.981 3.628 4.844 1.00 84.69 92 ASP A C 1
ATOM 720 O O . ASP A 1 92 ? 28.872 3.507 4.002 1.00 84.69 92 ASP A O 1
ATOM 724 N N . LEU A 1 93 ? 28.129 4.425 5.907 1.00 86.06 93 LEU A N 1
ATOM 725 C CA . LEU A 1 93 ? 29.352 5.171 6.190 1.00 86.06 93 LEU A CA 1
ATOM 726 C C . LEU A 1 93 ? 30.535 4.234 6.469 1.00 86.06 93 LEU A C 1
ATOM 728 O O . LEU A 1 93 ? 31.638 4.490 5.994 1.00 86.06 93 LEU A O 1
ATOM 732 N N . SER A 1 94 ? 30.314 3.136 7.195 1.00 85.62 94 SER A N 1
ATOM 733 C CA . SER A 1 94 ? 31.332 2.115 7.455 1.00 85.62 94 SER A CA 1
ATOM 734 C C . SER A 1 94 ? 31.814 1.459 6.161 1.00 85.62 94 SER A C 1
ATOM 736 O O . SER A 1 94 ? 33.022 1.318 5.970 1.00 85.62 94 SER A O 1
ATOM 738 N N . ILE A 1 95 ? 30.899 1.126 5.245 1.00 83.88 95 ILE A N 1
ATOM 739 C CA . ILE A 1 95 ? 31.227 0.574 3.924 1.00 83.88 95 ILE A CA 1
ATOM 740 C C . ILE A 1 95 ? 32.054 1.585 3.117 1.00 83.88 95 ILE A C 1
ATOM 742 O O . ILE A 1 95 ? 33.115 1.223 2.607 1.00 83.88 95 ILE A O 1
ATOM 746 N N . ARG A 1 96 ? 31.646 2.863 3.097 1.00 86.06 96 ARG A N 1
ATOM 747 C CA . ARG A 1 96 ? 32.379 3.948 2.416 1.00 86.06 96 ARG A CA 1
ATOM 748 C C . ARG A 1 96 ? 33.779 4.175 2.993 1.00 86.06 96 ARG A C 1
ATOM 750 O O . ARG A 1 96 ? 34.735 4.299 2.233 1.00 86.06 96 ARG A O 1
ATOM 757 N N . LEU A 1 97 ? 33.929 4.180 4.321 1.00 87.19 97 LEU A N 1
ATOM 758 C CA . LEU A 1 97 ? 35.230 4.323 4.992 1.00 87.19 97 LEU A CA 1
ATOM 759 C C . LEU A 1 97 ? 36.169 3.142 4.714 1.00 87.19 97 LEU A C 1
ATOM 761 O O . LEU A 1 97 ? 37.385 3.314 4.702 1.00 87.19 97 LEU A O 1
ATOM 765 N N . ARG A 1 98 ? 35.621 1.950 4.453 1.00 87.00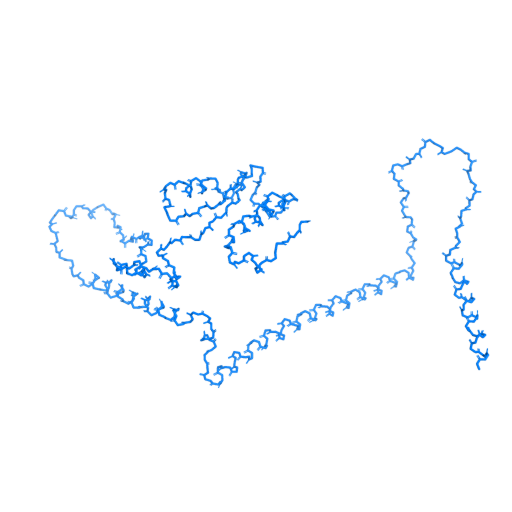 98 ARG A N 1
ATOM 766 C CA . ARG A 1 98 ? 36.384 0.759 4.050 1.00 87.00 98 ARG A CA 1
ATOM 767 C C . ARG A 1 98 ? 36.706 0.719 2.549 1.00 87.00 98 ARG A C 1
ATOM 769 O O . ARG A 1 98 ? 37.238 -0.285 2.083 1.00 87.00 98 ARG A O 1
ATOM 776 N N . GLY A 1 99 ? 36.377 1.779 1.803 1.00 83.44 99 GLY A N 1
ATOM 777 C CA . GLY A 1 99 ? 36.557 1.871 0.351 1.00 83.44 99 GLY A CA 1
ATOM 778 C C . GLY A 1 99 ? 35.538 1.065 -0.463 1.00 83.44 99 GLY A C 1
ATOM 779 O O . GLY A 1 99 ? 35.722 0.878 -1.664 1.00 83.44 99 GLY A O 1
ATOM 780 N N . GLY A 1 100 ? 34.483 0.561 0.182 1.00 82.88 100 GLY A N 1
ATOM 781 C CA . GLY A 1 100 ? 33.367 -0.110 -0.472 1.00 82.88 100 GLY A CA 1
ATOM 782 C C . GLY A 1 100 ? 32.326 0.887 -0.979 1.00 82.88 100 GLY A C 1
ATOM 783 O O . GLY A 1 100 ? 32.171 1.982 -0.440 1.00 82.88 100 GLY A O 1
ATOM 784 N N . ASP A 1 101 ? 31.590 0.488 -2.010 1.00 82.38 101 ASP A N 1
ATOM 785 C CA . ASP A 1 101 ? 30.456 1.247 -2.534 1.00 82.38 101 ASP A CA 1
ATOM 786 C C . ASP A 1 101 ? 29.156 0.566 -2.070 1.00 82.38 101 ASP A C 1
ATOM 788 O O . ASP A 1 101 ? 28.938 -0.588 -2.452 1.00 82.38 101 ASP A O 1
ATOM 792 N N . PRO A 1 102 ? 28.325 1.219 -1.231 1.00 77.62 102 PRO A N 1
ATOM 793 C CA . PRO A 1 102 ? 27.093 0.623 -0.709 1.00 77.62 102 PRO A CA 1
ATOM 794 C C . PRO A 1 102 ? 26.059 0.325 -1.802 1.00 77.62 102 PRO A C 1
ATOM 796 O O . PRO A 1 102 ? 25.204 -0.535 -1.612 1.00 77.62 102 PRO A O 1
ATOM 799 N N . GLU A 1 103 ? 26.155 0.973 -2.965 1.00 75.56 103 GLU A N 1
ATOM 800 C CA . GLU A 1 103 ? 25.187 0.797 -4.051 1.00 75.56 103 GLU A CA 1
ATOM 801 C C . GLU A 1 103 ? 25.349 -0.563 -4.767 1.00 75.56 103 GLU A C 1
ATOM 803 O O . GLU A 1 103 ? 24.412 -1.083 -5.376 1.00 75.56 103 GLU A O 1
ATOM 808 N N . LYS A 1 104 ? 26.520 -1.205 -4.627 1.00 78.25 104 LYS A N 1
ATOM 809 C CA . LYS A 1 104 ? 26.823 -2.513 -5.236 1.00 78.25 104 LYS A CA 1
ATOM 810 C C . LYS A 1 104 ? 26.046 -3.679 -4.624 1.00 78.25 104 LYS A C 1
ATOM 812 O O . LYS A 1 104 ? 25.922 -4.713 -5.277 1.00 78.25 104 LYS A O 1
ATOM 817 N N . ASP A 1 105 ? 25.529 -3.517 -3.406 1.00 77.25 105 ASP A N 1
ATOM 818 C CA . ASP A 1 105 ? 24.745 -4.547 -2.710 1.00 77.25 105 ASP A CA 1
ATOM 819 C C . ASP A 1 105 ? 23.307 -4.654 -3.252 1.00 77.25 105 ASP A C 1
ATOM 821 O O . ASP A 1 105 ? 22.586 -5.606 -2.937 1.00 77.25 105 ASP A O 1
ATOM 825 N N . ARG A 1 106 ? 22.863 -3.694 -4.076 1.00 79.75 106 ARG A N 1
ATOM 826 C CA . ARG A 1 106 ? 21.513 -3.688 -4.639 1.00 79.75 106 ARG A CA 1
ATOM 827 C C . ARG A 1 106 ? 21.348 -4.810 -5.676 1.00 79.75 106 ARG A C 1
ATOM 829 O O . ARG A 1 106 ? 22.154 -4.920 -6.608 1.00 79.75 106 ARG A O 1
ATOM 836 N N . PRO A 1 107 ? 20.270 -5.614 -5.591 1.00 79.62 107 PRO A N 1
ATOM 837 C CA . PRO A 1 107 ? 19.934 -6.563 -6.646 1.00 79.62 107 PRO A CA 1
ATOM 838 C C . PRO A 1 107 ? 19.866 -5.860 -8.011 1.00 79.62 107 PRO A C 1
ATOM 840 O O . PRO A 1 107 ? 19.251 -4.804 -8.125 1.00 79.62 107 PRO A O 1
ATOM 843 N N . PHE A 1 108 ? 20.481 -6.459 -9.035 1.00 81.25 108 PHE A N 1
ATOM 844 C CA . PHE A 1 108 ? 20.563 -5.942 -10.415 1.00 81.25 108 PHE A CA 1
ATOM 845 C C . PHE A 1 108 ? 21.486 -4.734 -10.663 1.00 81.25 108 PHE A C 1
ATOM 847 O O . PHE A 1 108 ? 21.481 -4.203 -11.772 1.00 81.25 108 PHE A O 1
ATOM 854 N N . TRP A 1 109 ? 22.359 -4.351 -9.721 1.00 80.12 109 TRP A N 1
ATOM 855 C CA . TRP A 1 109 ? 23.336 -3.262 -9.916 1.00 80.12 109 TRP A CA 1
ATOM 856 C C . TRP A 1 109 ? 24.149 -3.366 -11.221 1.00 80.12 109 TRP A C 1
ATOM 858 O O . TRP A 1 109 ? 24.363 -2.373 -11.918 1.00 80.12 109 TRP A O 1
ATOM 868 N N . GLN A 1 110 ? 24.570 -4.583 -11.584 1.00 82.81 110 GLN A N 1
ATOM 869 C CA . GLN A 1 110 ? 25.338 -4.836 -12.808 1.00 82.81 110 GLN A CA 1
ATOM 870 C C . GLN A 1 110 ? 24.527 -4.526 -14.074 1.00 82.81 110 GLN A C 1
ATOM 872 O O . GLN A 1 110 ? 25.048 -3.913 -15.002 1.00 82.81 110 GLN A O 1
ATOM 877 N N . GLU A 1 111 ? 23.249 -4.911 -14.098 1.00 79.44 111 GLU A N 1
ATOM 878 C CA . GLU A 1 111 ? 22.355 -4.655 -15.229 1.00 79.44 111 GLU A CA 1
ATOM 879 C C . GLU A 1 111 ? 21.985 -3.167 -15.314 1.00 79.44 111 GLU A C 1
ATOM 881 O O . GLU A 1 111 ? 21.941 -2.600 -16.404 1.00 79.44 111 GLU A O 1
ATOM 886 N N . GLU A 1 112 ? 21.780 -2.498 -14.176 1.00 80.31 112 GLU A N 1
ATOM 887 C CA . GLU A 1 112 ? 21.522 -1.055 -14.142 1.00 80.31 112 GLU A CA 1
ATOM 888 C C . GLU A 1 112 ? 22.721 -0.242 -14.640 1.00 80.31 112 GLU A C 1
ATOM 890 O O . GLU A 1 112 ? 22.522 0.693 -15.420 1.00 80.31 112 GLU A O 1
ATOM 895 N N . CYS A 1 113 ? 23.949 -0.628 -14.268 1.00 85.44 113 CYS A N 1
ATOM 896 C CA . CYS A 1 113 ? 25.171 -0.045 -14.828 1.00 85.44 113 CYS A CA 1
ATOM 897 C C . CYS A 1 113 ? 25.219 -0.231 -16.348 1.00 85.44 113 CYS A C 1
ATOM 899 O O . CYS A 1 113 ? 25.348 0.751 -17.070 1.00 85.44 113 CYS A O 1
ATOM 901 N N . GLN A 1 114 ? 24.997 -1.453 -16.846 1.00 84.81 114 GLN A N 1
ATOM 902 C CA . GLN A 1 114 ? 24.981 -1.724 -18.290 1.00 84.81 114 GLN A CA 1
ATOM 903 C C . GLN A 1 114 ? 23.931 -0.883 -19.028 1.00 84.81 114 GLN A C 1
ATOM 905 O O . GLN A 1 114 ? 24.205 -0.319 -20.086 1.00 84.81 114 GLN A O 1
ATOM 910 N N . ARG A 1 115 ? 22.728 -0.748 -18.460 1.00 79.75 115 ARG A N 1
ATOM 911 C CA . ARG A 1 115 ? 21.657 0.078 -19.035 1.00 79.75 115 ARG A CA 1
ATOM 912 C C . ARG A 1 115 ? 21.941 1.573 -18.936 1.00 79.75 115 ARG A C 1
ATOM 914 O O . ARG A 1 115 ? 21.418 2.336 -19.745 1.00 79.75 115 ARG A O 1
ATOM 921 N N . ARG A 1 116 ? 22.687 2.029 -17.929 1.00 80.38 116 ARG A N 1
ATOM 922 C CA . ARG A 1 116 ? 23.133 3.425 -17.827 1.00 80.38 116 ARG A CA 1
ATOM 923 C C . ARG A 1 116 ? 24.180 3.714 -18.895 1.00 80.38 116 ARG A C 1
ATOM 925 O O . ARG A 1 116 ? 23.988 4.653 -19.654 1.00 80.38 116 ARG A O 1
ATOM 932 N N . ASP A 1 117 ? 25.190 2.866 -19.029 1.00 89.62 117 ASP A N 1
ATOM 933 C CA . ASP A 1 117 ? 26.267 3.044 -20.007 1.00 89.62 117 ASP A CA 1
ATOM 934 C C . ASP A 1 117 ? 25.724 2.973 -21.449 1.00 89.62 117 ASP A C 1
ATOM 936 O O . ASP A 1 117 ? 26.119 3.747 -22.326 1.00 89.62 117 ASP A O 1
ATOM 940 N N . ALA A 1 118 ? 24.734 2.106 -21.695 1.00 85.62 118 ALA A N 1
ATOM 941 C CA . ALA A 1 118 ? 24.004 2.057 -22.962 1.00 85.62 118 ALA A CA 1
ATOM 942 C C . ALA A 1 118 ? 23.210 3.349 -23.240 1.00 85.62 118 ALA A C 1
ATOM 944 O O . ALA A 1 118 ? 23.163 3.813 -24.377 1.00 85.62 118 ALA A O 1
ATOM 945 N N . ARG A 1 119 ? 22.611 3.963 -22.208 1.00 81.19 119 ARG A N 1
ATOM 946 C CA . ARG A 1 119 ? 21.909 5.253 -22.329 1.00 81.19 119 ARG A CA 1
ATOM 947 C C . ARG A 1 119 ? 22.877 6.409 -22.553 1.00 81.19 119 ARG A C 1
ATOM 949 O O . ARG A 1 119 ? 22.595 7.264 -23.381 1.00 81.19 119 ARG A O 1
ATOM 956 N N . GLU A 1 120 ? 24.009 6.426 -21.858 1.00 84.06 120 GLU A N 1
ATOM 957 C CA . GLU A 1 120 ? 25.035 7.463 -22.009 1.00 84.06 120 GLU A CA 1
ATOM 958 C C . GLU A 1 120 ? 25.688 7.411 -23.393 1.00 84.06 120 GLU A C 1
ATOM 960 O O . GLU A 1 120 ? 25.842 8.445 -24.039 1.00 84.06 120 GLU A O 1
ATOM 965 N N . SER A 1 121 ? 25.998 6.213 -23.896 1.00 87.19 121 SER A N 1
ATOM 966 C CA . SER A 1 121 ? 26.509 6.040 -25.262 1.00 87.19 121 SER A CA 1
ATOM 967 C C . SER A 1 121 ? 25.465 6.410 -26.318 1.00 87.19 121 SER A C 1
ATOM 969 O O . SER A 1 121 ? 25.802 7.118 -27.264 1.00 87.19 121 SER A O 1
ATOM 971 N N . ALA A 1 122 ? 24.196 6.023 -26.144 1.00 82.62 122 ALA A N 1
ATOM 972 C CA . ALA A 1 122 ? 23.116 6.442 -27.040 1.00 82.62 122 ALA A CA 1
ATOM 973 C C . ALA A 1 122 ? 22.904 7.967 -27.029 1.00 82.62 122 ALA A C 1
ATOM 975 O O . ALA A 1 122 ? 22.757 8.570 -28.091 1.00 82.62 122 ALA A O 1
ATOM 976 N N . ALA A 1 123 ? 22.950 8.602 -25.854 1.00 80.44 123 ALA A N 1
ATOM 977 C CA . ALA A 1 123 ? 22.862 10.055 -25.716 1.00 80.44 123 ALA A CA 1
ATOM 978 C C . ALA A 1 123 ? 24.053 10.757 -26.382 1.00 80.44 123 ALA A C 1
ATOM 980 O O . ALA A 1 123 ? 23.872 11.733 -27.105 1.00 80.44 123 ALA A O 1
ATOM 981 N N . TRP A 1 124 ? 25.265 10.223 -26.209 1.00 84.69 124 TRP A N 1
ATOM 982 C CA . TRP A 1 124 ? 26.457 10.755 -26.861 1.00 84.69 124 TRP A CA 1
ATOM 983 C C . TRP A 1 124 ? 26.373 10.660 -28.391 1.00 84.69 124 TRP A C 1
ATOM 985 O O . TRP A 1 124 ? 26.702 11.629 -29.076 1.00 84.69 124 TRP A O 1
ATOM 995 N N . VAL A 1 125 ? 25.892 9.529 -28.925 1.00 89.25 125 VAL A N 1
ATOM 996 C CA . VAL A 1 125 ? 25.657 9.342 -30.368 1.00 89.25 125 VAL A CA 1
ATOM 997 C C . VAL A 1 125 ? 24.604 10.326 -30.882 1.00 89.25 125 VAL A C 1
ATOM 999 O O . VAL A 1 125 ? 24.829 10.962 -31.910 1.00 89.25 125 VAL A O 1
ATOM 1002 N N . TRP A 1 126 ? 23.498 10.505 -30.155 1.00 76.50 126 TRP A N 1
ATOM 1003 C CA . TRP A 1 126 ? 22.449 11.470 -30.495 1.00 76.50 126 TRP A CA 1
ATOM 1004 C C . TRP A 1 126 ? 22.975 12.910 -30.539 1.00 76.50 126 TRP A C 1
ATOM 1006 O O . TRP A 1 126 ? 22.726 13.645 -31.496 1.00 76.50 126 TRP A O 1
ATOM 1016 N N . ASP A 1 127 ? 23.748 13.314 -29.531 1.00 82.19 127 ASP A N 1
ATOM 1017 C CA . ASP A 1 127 ? 24.335 14.651 -29.472 1.00 82.19 127 ASP A CA 1
ATOM 1018 C C . ASP A 1 127 ? 25.361 14.878 -30.589 1.00 82.19 127 ASP A C 1
ATOM 1020 O O . ASP A 1 127 ? 25.446 15.977 -31.144 1.00 82.19 127 ASP A O 1
ATOM 1024 N N . ASP A 1 128 ? 26.144 13.855 -30.935 1.00 88.69 128 ASP A N 1
ATOM 1025 C CA . ASP A 1 128 ? 27.079 13.896 -32.059 1.00 88.69 128 ASP A CA 1
ATOM 1026 C C . ASP A 1 128 ? 26.351 14.019 -33.406 1.00 88.69 128 ASP A C 1
ATOM 1028 O O . ASP A 1 128 ? 26.711 14.859 -34.235 1.00 88.69 128 ASP A O 1
ATOM 1032 N N . GLU A 1 129 ? 25.278 13.255 -33.608 1.00 84.00 129 GLU A N 1
ATOM 1033 C CA . GLU A 1 129 ? 24.437 13.345 -34.801 1.00 84.00 129 GLU A CA 1
ATOM 1034 C C . GLU A 1 129 ? 23.785 14.726 -34.925 1.00 84.00 129 GLU A C 1
ATOM 1036 O O . GLU A 1 129 ? 23.862 15.357 -35.982 1.00 84.00 129 GLU A O 1
ATOM 1041 N N . LYS A 1 130 ? 23.251 15.263 -33.824 1.00 83.25 130 LYS A N 1
ATOM 1042 C CA . LYS A 1 130 ? 22.695 16.619 -33.767 1.00 83.25 130 LYS A CA 1
ATOM 1043 C C . LYS A 1 130 ? 23.741 17.681 -34.109 1.00 83.25 130 LYS A C 1
ATOM 1045 O O . LYS A 1 130 ? 23.453 18.597 -34.881 1.00 83.25 130 LYS A O 1
ATOM 1050 N N . ARG A 1 131 ? 24.970 17.549 -33.590 1.00 81.38 131 ARG A N 1
ATOM 1051 C CA . ARG A 1 131 ? 26.095 18.438 -33.936 1.00 81.38 131 ARG A CA 1
ATOM 1052 C C . ARG A 1 131 ? 26.444 18.358 -35.423 1.00 81.38 131 ARG A C 1
ATOM 1054 O O . ARG A 1 131 ? 26.629 19.395 -36.053 1.00 81.38 131 ARG A O 1
ATOM 1061 N N . LYS A 1 132 ? 26.479 17.157 -36.008 1.00 84.19 132 LYS A N 1
ATOM 1062 C CA . LYS A 1 132 ? 26.727 16.957 -37.447 1.00 84.19 132 LYS A CA 1
ATOM 1063 C C . LYS A 1 132 ? 25.614 17.535 -38.318 1.00 84.19 132 LYS A C 1
ATOM 1065 O O . LYS A 1 132 ? 25.913 18.122 -39.352 1.00 84.19 132 LYS A O 1
ATOM 1070 N N . LEU A 1 133 ? 24.350 17.390 -37.917 1.00 78.62 133 LEU A N 1
ATOM 1071 C CA . LEU A 1 133 ? 23.206 17.987 -38.614 1.00 78.62 133 LEU A CA 1
ATOM 1072 C C . LEU A 1 133 ? 23.263 19.518 -38.579 1.00 78.62 133 LEU A C 1
ATOM 1074 O O . LEU A 1 133 ? 23.052 20.144 -39.611 1.00 78.62 133 LEU A O 1
ATOM 1078 N N . ALA A 1 134 ? 23.624 20.109 -37.437 1.00 76.69 134 ALA A N 1
ATOM 1079 C CA . ALA A 1 134 ? 23.799 21.556 -37.304 1.00 76.69 134 ALA A CA 1
ATOM 1080 C C . ALA A 1 134 ? 25.005 22.100 -38.096 1.00 76.69 134 ALA A C 1
ATOM 1082 O O . ALA A 1 134 ? 24.983 23.246 -38.537 1.00 76.69 134 ALA A O 1
ATOM 1083 N N . ALA A 1 135 ? 26.054 21.292 -38.281 1.00 77.12 135 ALA A N 1
ATOM 1084 C CA . ALA A 1 135 ? 27.263 21.674 -39.011 1.00 77.12 135 ALA A CA 1
ATOM 1085 C C . ALA A 1 135 ? 27.167 21.485 -40.538 1.00 77.12 135 ALA A C 1
ATOM 1087 O O . ALA A 1 135 ? 28.039 21.970 -41.260 1.00 77.12 135 ALA A O 1
ATOM 1088 N N . LYS A 1 136 ? 26.145 20.784 -41.054 1.00 74.50 136 LYS A N 1
ATOM 1089 C CA . LYS A 1 136 ? 25.934 20.645 -42.504 1.00 74.50 136 LYS A CA 1
ATOM 1090 C C . LYS A 1 136 ? 25.541 22.011 -43.090 1.00 74.50 136 LYS A C 1
ATOM 1092 O O . LYS A 1 136 ? 24.501 22.544 -42.703 1.00 74.50 136 LYS A O 1
ATOM 1097 N N . PRO A 1 137 ? 26.317 22.579 -44.034 1.00 58.78 137 PRO A N 1
ATOM 1098 C CA . PRO A 1 137 ? 25.930 23.807 -44.716 1.00 58.78 137 PRO A CA 1
ATOM 1099 C C . PRO A 1 137 ? 24.623 23.574 -45.475 1.00 58.78 137 PRO A C 1
ATOM 1101 O O . PRO A 1 137 ? 24.462 22.536 -46.121 1.00 58.78 137 PRO A O 1
ATOM 1104 N N . SER A 1 138 ? 23.701 24.533 -45.427 1.00 55.03 138 SER A N 1
ATOM 1105 C CA . SER A 1 138 ? 22.516 24.533 -46.282 1.00 55.03 138 SER A CA 1
ATOM 1106 C C . SER A 1 138 ? 22.963 24.529 -47.747 1.00 55.03 138 SER A C 1
ATOM 1108 O O . SER A 1 138 ? 23.393 25.556 -48.273 1.00 55.03 138 SER A O 1
ATOM 1110 N N . VAL A 1 139 ? 22.897 23.373 -48.404 1.00 49.19 139 VAL A N 1
ATOM 1111 C CA . VAL A 1 139 ? 22.988 23.293 -49.864 1.00 49.19 139 VAL A CA 1
ATOM 1112 C C . VAL A 1 139 ? 21.816 24.113 -50.416 1.00 49.19 139 VAL A C 1
ATOM 1114 O O . VAL A 1 139 ? 20.690 23.866 -49.977 1.00 49.19 139 VAL A O 1
ATOM 1117 N N . PRO A 1 140 ? 22.024 25.078 -51.333 1.00 44.94 140 PRO A N 1
ATOM 1118 C CA . PRO A 1 140 ? 20.921 25.783 -51.974 1.00 44.94 140 PRO A CA 1
ATOM 1119 C C . PRO A 1 140 ? 20.104 24.765 -52.773 1.00 44.94 140 PRO A C 1
ATOM 1121 O O . PRO A 1 140 ? 20.522 24.293 -53.830 1.00 44.94 140 PRO A O 1
ATOM 1124 N N . ARG A 1 141 ? 18.965 24.355 -52.219 1.00 42.00 141 ARG A N 1
ATOM 1125 C CA . ARG A 1 141 ? 17.972 23.534 -52.903 1.00 42.00 141 ARG A CA 1
ATOM 1126 C C . ARG A 1 141 ? 17.072 24.511 -53.657 1.00 42.00 141 ARG A C 1
ATOM 1128 O O . ARG A 1 141 ? 16.565 25.435 -53.041 1.00 42.00 141 ARG A O 1
ATOM 1135 N N . SER A 1 142 ? 17.037 24.348 -54.981 1.00 50.94 142 SER A N 1
ATOM 1136 C CA . SER A 1 142 ? 16.156 24.949 -56.002 1.00 50.94 142 SER A CA 1
ATOM 1137 C C . SER A 1 142 ? 15.207 26.090 -55.595 1.00 50.94 142 SER A C 1
ATOM 1139 O O . SER A 1 142 ? 14.445 25.958 -54.647 1.00 50.94 142 SER A O 1
ATOM 1141 N N . GLU A 1 143 ? 15.145 27.121 -56.446 1.00 45.91 143 GLU A N 1
ATOM 1142 C CA . GLU A 1 143 ? 14.356 28.375 -56.388 1.00 45.91 143 GLU A CA 1
ATOM 1143 C C . GLU A 1 143 ? 12.850 28.280 -56.033 1.00 45.91 143 GLU A C 1
ATOM 1145 O O . GLU A 1 143 ? 12.194 29.308 -55.900 1.00 45.91 143 GLU A O 1
ATOM 1150 N N . VAL A 1 144 ? 12.292 27.086 -55.831 1.00 48.50 144 VAL A N 1
ATOM 1151 C CA . VAL A 1 144 ? 10.876 26.856 -55.496 1.00 48.50 144 VAL A CA 1
ATOM 1152 C C . VAL A 1 144 ? 10.510 27.079 -54.021 1.00 48.50 144 VAL A C 1
ATOM 1154 O O . VAL A 1 144 ? 9.331 27.249 -53.734 1.00 48.50 144 VAL A O 1
ATOM 1157 N N . ASP A 1 145 ? 11.475 27.182 -53.100 1.00 45.88 145 ASP A N 1
ATOM 1158 C CA . ASP A 1 145 ? 11.181 27.321 -51.657 1.00 45.88 145 ASP A CA 1
ATOM 1159 C C . ASP A 1 145 ? 11.296 28.775 -51.133 1.00 45.88 145 ASP A C 1
ATOM 1161 O O . ASP A 1 145 ? 11.178 29.034 -49.933 1.00 45.88 145 ASP A O 1
ATOM 1165 N N . ALA A 1 146 ? 11.544 29.758 -52.011 1.00 48.31 146 ALA A N 1
ATOM 1166 C CA . ALA A 1 146 ? 11.749 31.159 -51.617 1.00 48.31 146 ALA A CA 1
ATOM 1167 C C . ALA A 1 146 ? 10.445 31.919 -51.283 1.00 48.31 146 ALA A C 1
ATOM 1169 O O . ALA A 1 146 ? 10.485 32.904 -50.544 1.00 48.31 146 ALA A O 1
ATOM 1170 N N . GLU A 1 147 ? 9.293 31.446 -51.767 1.00 48.12 147 GLU A N 1
ATOM 1171 C CA . GLU A 1 147 ? 7.981 32.080 -51.550 1.00 48.12 147 GLU A CA 1
ATOM 1172 C C . GLU A 1 147 ? 7.381 31.757 -50.165 1.00 48.12 147 GLU A C 1
ATOM 1174 O O . GLU A 1 147 ? 6.671 32.580 -49.589 1.00 48.12 147 GLU A O 1
ATOM 1179 N N . GLU A 1 148 ? 7.727 30.624 -49.538 1.00 48.03 148 GLU A N 1
ATOM 1180 C CA . GLU A 1 148 ? 7.205 30.278 -48.200 1.00 48.03 148 GLU A CA 1
ATOM 1181 C C . GLU A 1 148 ? 7.836 31.102 -47.062 1.00 48.03 148 GLU A C 1
ATOM 1183 O O . GLU A 1 148 ? 7.375 31.060 -45.921 1.00 48.03 148 GLU A O 1
ATOM 1188 N N . ARG A 1 149 ? 8.866 31.910 -47.354 1.00 44.12 149 ARG A N 1
ATOM 1189 C CA . ARG A 1 149 ? 9.539 32.759 -46.359 1.00 44.12 149 ARG A CA 1
ATOM 1190 C C . ARG A 1 149 ? 8.872 34.126 -46.152 1.00 44.12 149 ARG A C 1
ATOM 1192 O O . ARG A 1 149 ? 9.193 34.794 -45.170 1.00 44.12 149 ARG A O 1
ATOM 1199 N N . SER A 1 150 ? 7.953 34.554 -47.027 1.00 43.78 150 SER A N 1
ATOM 1200 C CA . SER A 1 150 ? 7.257 35.849 -46.886 1.00 43.78 150 SER A CA 1
ATOM 1201 C C . SER A 1 150 ? 5.988 35.780 -46.029 1.00 43.78 150 SER A C 1
ATOM 1203 O O . SER A 1 150 ? 5.420 36.817 -45.683 1.00 43.78 150 SER A O 1
ATOM 1205 N N . VAL A 1 151 ? 5.547 34.580 -45.654 1.00 42.41 151 VAL A N 1
ATOM 1206 C CA . VAL A 1 151 ? 4.492 34.365 -44.663 1.00 42.41 151 VAL A CA 1
ATOM 1207 C C . VAL A 1 151 ? 5.208 33.906 -43.405 1.00 42.41 151 VAL A C 1
ATOM 1209 O O . VAL A 1 151 ? 5.795 32.835 -43.404 1.00 42.41 151 VAL A O 1
ATOM 1212 N N . GLY A 1 152 ? 5.242 34.739 -42.363 1.00 44.03 152 GLY A N 1
ATOM 1213 C CA . GLY A 1 152 ? 6.033 34.559 -41.136 1.00 44.03 152 GLY A CA 1
ATOM 1214 C C . GLY A 1 152 ? 5.684 33.337 -40.272 1.00 44.03 152 GLY A C 1
ATOM 1215 O O . GLY A 1 152 ? 5.472 33.471 -39.072 1.00 44.03 152 GLY A O 1
ATOM 1216 N N . ILE A 1 153 ? 5.662 32.141 -40.851 1.00 44.84 153 ILE A N 1
ATOM 1217 C CA . ILE A 1 153 ? 5.598 30.845 -40.184 1.00 44.84 153 ILE A CA 1
ATOM 1218 C C . ILE A 1 153 ? 7.019 30.280 -40.217 1.00 44.84 153 ILE A C 1
ATOM 1220 O O . ILE A 1 153 ? 7.328 29.261 -40.826 1.00 44.84 153 ILE A O 1
ATOM 1224 N N . GLY A 1 154 ? 7.925 30.970 -39.526 1.00 39.09 154 GLY A N 1
ATOM 1225 C CA . GLY A 1 154 ? 9.162 30.352 -39.076 1.00 39.09 154 GLY A CA 1
ATOM 1226 C C . GLY A 1 154 ? 8.807 29.351 -37.984 1.00 39.09 154 GLY A C 1
ATOM 1227 O O . GLY A 1 154 ? 8.903 29.675 -36.803 1.00 39.09 154 GLY A O 1
ATOM 1228 N N . LYS A 1 155 ? 8.351 28.149 -38.353 1.00 42.12 155 LYS A N 1
ATOM 1229 C CA . LYS A 1 155 ? 8.332 27.031 -37.410 1.00 42.12 155 LYS A CA 1
ATOM 1230 C C . LYS A 1 155 ? 9.787 26.790 -37.025 1.00 42.12 155 LYS A C 1
ATOM 1232 O O . LYS A 1 155 ? 10.551 26.230 -37.805 1.00 42.12 155 LYS A O 1
ATOM 1237 N N . ALA A 1 156 ? 10.181 27.235 -35.832 1.00 42.91 156 ALA A N 1
ATOM 1238 C CA . ALA A 1 156 ? 11.301 26.611 -35.147 1.00 42.91 156 ALA A CA 1
ATOM 1239 C C . ALA A 1 156 ? 11.050 25.096 -35.233 1.00 42.91 156 ALA A C 1
ATOM 1241 O O . ALA A 1 156 ? 9.946 24.676 -34.866 1.00 42.91 156 ALA A O 1
ATOM 1242 N N . PRO A 1 157 ? 11.975 24.285 -35.771 1.00 44.09 157 PRO A N 1
ATOM 1243 C CA . PRO A 1 157 ? 11.778 22.850 -35.807 1.00 44.09 157 PRO A CA 1
ATOM 1244 C C . PRO A 1 157 ? 11.912 22.344 -34.372 1.00 44.09 157 PRO A C 1
ATOM 1246 O O . PRO A 1 157 ? 12.984 21.969 -33.908 1.00 44.09 157 PRO A O 1
ATOM 1249 N N . TYR A 1 158 ? 10.814 22.422 -33.633 1.00 46.03 158 TYR A N 1
ATOM 1250 C CA . TYR A 1 158 ? 10.575 21.574 -32.493 1.00 46.03 158 TYR A CA 1
ATOM 1251 C C . TYR A 1 158 ? 9.593 20.524 -32.982 1.00 46.03 158 TYR A C 1
ATOM 1253 O O . TYR A 1 158 ? 8.405 20.800 -33.138 1.00 46.03 158 TYR A O 1
ATOM 1261 N N . GLU A 1 159 ? 10.113 19.343 -33.291 1.00 49.88 159 GLU A N 1
ATOM 1262 C CA . GLU A 1 159 ? 9.306 18.134 -33.362 1.00 49.88 159 GLU A CA 1
ATOM 1263 C C . GLU A 1 159 ? 9.315 17.524 -31.955 1.00 49.88 159 GLU A C 1
ATOM 1265 O O . GLU A 1 159 ? 10.338 16.972 -31.541 1.00 49.88 159 GLU A O 1
ATOM 1270 N N . PRO A 1 160 ? 8.224 17.615 -31.172 1.00 54.19 160 PRO A N 1
ATOM 1271 C CA . PRO A 1 160 ? 8.004 16.650 -30.113 1.00 54.19 160 PRO A CA 1
ATOM 1272 C C . PRO A 1 160 ? 7.686 15.322 -30.805 1.00 54.19 160 PRO A C 1
ATOM 1274 O O . PRO A 1 160 ? 6.542 15.066 -31.178 1.00 54.19 160 PRO A O 1
ATOM 1277 N N . LEU A 1 161 ? 8.711 14.505 -31.042 1.00 53.62 161 LEU A N 1
ATOM 1278 C CA . LEU A 1 161 ? 8.499 13.125 -31.450 1.00 53.62 161 LEU A CA 1
ATOM 1279 C C . LEU A 1 161 ? 8.046 12.350 -30.215 1.00 53.62 161 LEU A C 1
ATOM 1281 O O . LEU A 1 161 ? 8.729 12.334 -29.188 1.00 53.62 161 LEU A O 1
ATOM 1285 N N . GLU A 1 162 ? 6.873 11.731 -30.331 1.00 56.00 162 GLU A N 1
ATOM 1286 C CA . GLU A 1 162 ? 6.446 10.622 -29.486 1.00 56.00 162 GLU A CA 1
ATOM 1287 C C . GLU A 1 162 ? 7.647 9.721 -29.177 1.00 56.00 162 GLU A C 1
ATOM 1289 O O . GLU A 1 162 ? 8.481 9.483 -30.054 1.00 56.00 162 GLU A O 1
ATOM 1294 N N . GLY A 1 163 ? 7.763 9.267 -27.925 1.00 41.09 163 GLY A N 1
ATOM 1295 C CA . GLY A 1 163 ? 8.869 8.418 -27.490 1.00 41.09 163 GLY A CA 1
ATOM 1296 C C . GLY A 1 163 ? 9.107 7.292 -28.494 1.00 41.09 163 GLY A C 1
ATOM 1297 O O . GLY A 1 163 ? 8.267 6.405 -28.646 1.00 41.09 163 GLY A O 1
ATOM 1298 N N . GLY A 1 164 ? 10.227 7.377 -29.216 1.00 50.19 164 GLY A N 1
ATOM 1299 C CA . GLY A 1 164 ? 10.630 6.367 -30.182 1.00 50.19 164 GLY A CA 1
ATOM 1300 C C . GLY A 1 164 ? 10.746 5.004 -29.508 1.00 50.19 164 GLY A C 1
ATOM 1301 O O . GLY A 1 164 ? 10.982 4.902 -28.306 1.00 50.19 164 GLY A O 1
ATOM 1302 N N . GLN A 1 165 ? 10.563 3.946 -30.289 1.00 50.12 165 GLN A N 1
ATOM 1303 C CA . GLN A 1 165 ? 10.656 2.574 -29.804 1.00 50.12 165 GLN A CA 1
ATOM 1304 C C . GLN A 1 165 ? 12.036 2.344 -29.167 1.00 50.12 165 GLN A C 1
ATOM 1306 O O . GLN A 1 165 ? 13.051 2.512 -29.843 1.00 50.12 165 GLN A O 1
ATOM 1311 N N . ASP A 1 166 ? 12.070 1.990 -27.876 1.00 48.59 166 ASP A N 1
ATOM 1312 C CA . ASP A 1 166 ? 13.315 1.824 -27.116 1.00 48.59 166 ASP A CA 1
ATOM 1313 C C . ASP A 1 166 ? 14.291 0.882 -27.860 1.00 48.59 166 ASP A C 1
ATOM 1315 O O . ASP A 1 166 ? 14.004 -0.315 -28.011 1.00 48.59 166 ASP A O 1
ATOM 1319 N N . PRO A 1 167 ? 15.476 1.369 -28.291 1.00 54.47 167 PRO A N 1
ATOM 1320 C CA . PRO A 1 167 ? 16.463 0.558 -29.012 1.00 54.47 167 PRO A CA 1
ATOM 1321 C C . PRO A 1 167 ? 17.079 -0.567 -28.169 1.00 54.47 167 PRO A C 1
ATOM 1323 O O . PRO A 1 167 ? 17.810 -1.404 -28.691 1.00 54.47 167 PRO A O 1
ATOM 1326 N N . LEU A 1 168 ? 16.794 -0.597 -26.863 1.00 49.59 168 LEU A N 1
ATOM 1327 C CA . LEU A 1 168 ? 17.234 -1.633 -25.924 1.00 49.59 168 LEU A CA 1
ATOM 1328 C C . LEU A 1 168 ? 16.240 -2.799 -25.823 1.00 49.59 168 LEU A C 1
ATOM 1330 O O . LEU A 1 168 ? 16.175 -3.484 -24.801 1.00 49.59 168 LEU A O 1
ATOM 1334 N N . THR A 1 169 ? 15.467 -3.055 -26.876 1.00 47.06 169 THR A N 1
ATOM 1335 C CA . THR A 1 169 ? 14.817 -4.356 -27.024 1.00 47.06 169 THR A CA 1
ATOM 1336 C C . THR A 1 169 ? 15.886 -5.410 -27.333 1.00 47.06 169 THR A C 1
ATOM 1338 O O . THR A 1 169 ? 16.775 -5.164 -28.152 1.00 47.06 169 THR A O 1
ATOM 1341 N N . PRO A 1 170 ? 15.857 -6.588 -26.680 1.00 40.47 170 PRO A N 1
ATOM 1342 C CA . PRO A 1 170 ? 16.775 -7.661 -27.025 1.00 40.47 170 PRO A CA 1
ATOM 1343 C C . PRO A 1 170 ? 16.572 -7.994 -28.504 1.00 40.47 170 PRO A C 1
ATOM 1345 O O . PRO A 1 170 ? 15.454 -8.271 -28.939 1.00 40.47 170 PRO A O 1
ATOM 1348 N N . LYS A 1 171 ? 17.654 -7.895 -29.280 1.00 39.88 171 LYS A N 1
ATOM 134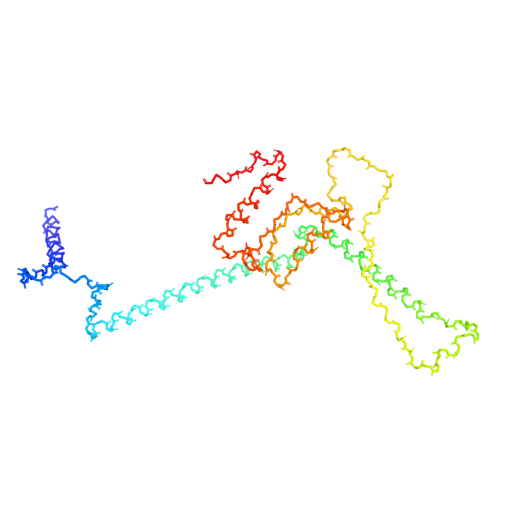9 C CA . LYS A 1 171 ? 17.681 -8.177 -30.715 1.00 39.88 171 LYS A CA 1
ATOM 1350 C C . LYS A 1 171 ? 17.104 -9.577 -30.919 1.00 39.88 171 LYS A C 1
ATOM 1352 O O . LYS A 1 171 ? 17.693 -10.537 -30.448 1.00 39.88 171 LYS A O 1
ATOM 1357 N N . ALA A 1 172 ? 15.936 -9.678 -31.550 1.00 42.44 172 ALA A N 1
ATOM 1358 C CA . ALA A 1 172 ? 15.315 -10.959 -31.853 1.00 42.44 172 ALA A CA 1
ATOM 1359 C C . ALA A 1 172 ? 16.102 -11.630 -32.986 1.00 42.44 172 ALA A C 1
ATOM 1361 O O . ALA A 1 172 ? 15.849 -11.415 -34.169 1.00 42.44 172 ALA A O 1
ATOM 1362 N N . ASP A 1 173 ? 17.100 -12.414 -32.616 1.00 37.09 173 ASP A N 1
ATOM 1363 C CA . ASP A 1 173 ? 17.717 -13.411 -33.463 1.00 37.09 173 ASP A CA 1
ATOM 1364 C C . ASP A 1 173 ? 16.723 -14.565 -33.675 1.00 37.09 173 ASP A C 1
ATOM 1366 O O . ASP A 1 173 ? 16.291 -15.259 -32.754 1.00 37.09 173 ASP A O 1
ATOM 1370 N N . GLY A 1 174 ? 16.295 -14.721 -34.930 1.00 41.81 174 GLY A N 1
ATOM 1371 C CA . GLY A 1 174 ? 15.245 -15.633 -35.385 1.00 41.81 174 GLY A CA 1
ATOM 1372 C C . GLY A 1 174 ? 15.606 -17.120 -35.352 1.00 41.81 174 GLY A C 1
ATOM 1373 O O . GLY A 1 174 ? 15.344 -17.822 -36.323 1.00 41.81 174 GLY A O 1
ATOM 1374 N N . GLN A 1 175 ? 16.182 -17.620 -34.258 1.00 39.94 175 GLN A N 1
ATOM 1375 C CA . GLN A 1 175 ? 16.420 -19.047 -34.037 1.00 39.94 175 GLN A CA 1
ATOM 1376 C C . GLN A 1 175 ? 16.662 -19.343 -32.550 1.00 39.94 175 GLN A C 1
ATOM 1378 O O . GLN A 1 175 ? 17.781 -19.282 -32.058 1.00 39.94 175 GLN A O 1
ATOM 1383 N N . SER A 1 176 ? 15.603 -19.691 -31.813 1.00 32.16 176 SER A N 1
ATOM 1384 C CA . SER A 1 176 ? 15.629 -20.745 -30.781 1.00 32.16 176 SER A CA 1
ATOM 1385 C C . SER A 1 176 ? 14.309 -20.795 -30.009 1.00 32.16 176 SER A C 1
ATOM 1387 O O . SER A 1 176 ? 14.023 -19.952 -29.156 1.00 32.16 176 SER A O 1
ATOM 1389 N N . HIS A 1 177 ? 13.543 -21.859 -30.239 1.00 44.62 177 HIS A N 1
ATOM 1390 C CA . HIS A 1 177 ? 12.782 -22.475 -29.157 1.00 44.62 177 HIS A CA 1
ATOM 1391 C C . HIS A 1 177 ? 13.790 -23.088 -28.174 1.00 44.62 177 HIS A C 1
ATOM 1393 O O . HIS A 1 177 ? 14.589 -23.920 -28.607 1.00 44.62 177 HIS A O 1
ATOM 1399 N N . PRO A 1 178 ? 13.740 -22.776 -26.868 1.00 36.47 178 PRO A N 1
ATOM 1400 C CA . PRO A 1 178 ? 14.217 -23.713 -25.875 1.00 36.47 178 PRO A CA 1
ATOM 1401 C C . PRO A 1 178 ? 13.020 -24.297 -25.132 1.00 36.47 178 PRO A C 1
ATOM 1403 O O . PRO A 1 178 ? 12.147 -23.601 -24.610 1.00 36.47 178 PRO A O 1
ATOM 1406 N N . ALA A 1 179 ? 13.011 -25.618 -25.078 1.00 41.81 179 ALA A N 1
ATOM 1407 C CA . ALA A 1 179 ? 12.443 -26.313 -23.950 1.00 41.81 179 ALA A CA 1
ATOM 1408 C C . ALA A 1 179 ? 13.333 -26.037 -22.727 1.00 41.81 179 ALA A C 1
ATOM 1410 O O . ALA A 1 179 ? 14.556 -26.064 -22.835 1.00 41.81 179 ALA A O 1
ATOM 1411 N N . ASN A 1 180 ? 12.692 -25.858 -21.575 1.00 37.44 180 ASN A N 1
ATOM 1412 C CA . ASN A 1 180 ? 13.287 -25.907 -20.241 1.00 37.44 180 ASN A CA 1
ATOM 1413 C C . ASN A 1 180 ? 14.087 -24.670 -19.768 1.00 37.44 180 ASN A C 1
ATOM 1415 O O . ASN A 1 180 ? 15.011 -24.204 -20.420 1.00 37.44 180 ASN A O 1
ATOM 1419 N N . GLY A 1 181 ? 13.716 -24.181 -18.577 1.00 47.41 181 GLY A N 1
ATOM 1420 C CA . GLY A 1 181 ? 14.542 -23.374 -17.668 1.00 47.41 181 GLY A CA 1
ATOM 1421 C C . GLY A 1 181 ? 15.177 -22.075 -18.189 1.00 47.41 181 GLY A C 1
ATOM 1422 O O . GLY A 1 181 ? 16.273 -22.086 -18.729 1.00 47.41 181 GLY A O 1
ATOM 1423 N N . GLY A 1 182 ? 14.574 -20.929 -17.849 1.00 41.41 182 GLY A N 1
ATOM 1424 C CA . GLY A 1 182 ? 15.320 -19.670 -17.695 1.00 41.41 182 GLY A CA 1
ATOM 1425 C C . GLY A 1 182 ? 15.381 -18.743 -18.913 1.00 41.41 182 GLY A C 1
ATOM 1426 O O . GLY A 1 182 ? 16.441 -18.530 -19.486 1.00 41.41 182 GLY A O 1
ATOM 1427 N N . ARG A 1 183 ? 14.263 -18.077 -19.227 1.00 38.06 183 ARG A N 1
ATOM 1428 C CA . ARG A 1 183 ? 14.249 -16.758 -19.889 1.00 38.06 183 ARG A CA 1
ATOM 1429 C C . ARG A 1 183 ? 13.163 -15.890 -19.229 1.00 38.06 183 ARG A C 1
ATOM 1431 O O . ARG A 1 183 ? 11.983 -16.035 -19.529 1.00 38.06 183 ARG A O 1
ATOM 1438 N N . LYS A 1 184 ? 13.549 -15.040 -18.271 1.00 44.78 184 LYS A N 1
ATOM 1439 C CA . LYS A 1 184 ? 12.733 -13.930 -17.732 1.00 44.78 184 LYS A CA 1
ATOM 1440 C C . LYS A 1 184 ? 13.197 -12.693 -18.514 1.00 44.78 184 LYS A C 1
ATOM 1442 O O . LYS A 1 184 ? 14.273 -12.206 -18.222 1.00 44.78 184 LYS A O 1
ATOM 1447 N N . TYR A 1 185 ? 12.612 -12.197 -19.594 1.00 39.50 185 TYR A N 1
ATOM 1448 C CA . TYR A 1 185 ? 11.226 -12.018 -19.995 1.00 39.50 185 TYR A CA 1
ATOM 1449 C C . TYR A 1 185 ? 11.212 -11.994 -21.538 1.00 39.50 185 TYR A C 1
ATOM 1451 O O . TYR A 1 185 ? 12.089 -11.350 -22.120 1.00 39.50 185 TYR A O 1
ATOM 1459 N N . PRO A 1 186 ? 10.279 -12.660 -22.235 1.00 43.47 186 PRO A N 1
ATOM 1460 C CA . PRO A 1 186 ? 10.150 -12.477 -23.675 1.00 43.47 186 PRO A CA 1
ATOM 1461 C C . PRO A 1 186 ? 9.545 -11.091 -23.951 1.00 43.47 186 PRO A C 1
ATOM 1463 O O . PRO A 1 186 ? 8.653 -10.663 -23.221 1.00 43.47 186 PRO A O 1
ATOM 1466 N N . VAL A 1 187 ? 10.066 -10.408 -24.976 1.00 45.75 187 VAL A N 1
ATOM 1467 C CA . VAL A 1 187 ? 9.513 -9.224 -25.671 1.00 45.75 187 VAL A CA 1
ATOM 1468 C C . VAL A 1 187 ? 8.161 -8.758 -25.110 1.00 45.75 187 VAL A C 1
ATOM 1470 O O . VAL A 1 187 ? 7.132 -9.322 -25.464 1.00 45.75 187 VAL A O 1
ATOM 1473 N N . LEU A 1 188 ? 8.187 -7.759 -24.216 1.00 55.84 188 LEU A N 1
ATOM 1474 C CA . LEU A 1 188 ? 7.043 -6.924 -23.802 1.00 55.84 188 LEU A CA 1
ATOM 1475 C C . LEU A 1 188 ? 5.704 -7.657 -23.548 1.00 55.84 188 LEU A C 1
ATOM 1477 O O . LEU A 1 188 ? 4.637 -7.079 -23.734 1.00 55.84 188 LEU A O 1
ATOM 1481 N N . MET A 1 189 ? 5.722 -8.912 -23.093 1.00 59.25 189 MET A N 1
ATOM 1482 C CA . MET A 1 189 ? 4.511 -9.565 -22.594 1.00 59.25 189 MET A CA 1
ATOM 1483 C C . MET A 1 189 ? 4.193 -8.947 -21.234 1.00 59.25 189 MET A C 1
ATOM 1485 O O . MET A 1 189 ? 4.872 -9.222 -20.241 1.00 59.25 189 MET A O 1
ATOM 1489 N N . LEU A 1 190 ? 3.195 -8.065 -21.206 1.00 68.75 190 LEU A N 1
ATOM 1490 C CA . LEU A 1 190 ? 2.720 -7.450 -19.973 1.00 68.75 190 LEU A CA 1
ATOM 1491 C C . LEU A 1 190 ? 2.259 -8.552 -19.009 1.00 68.75 190 LEU A C 1
ATOM 1493 O O . LEU A 1 190 ? 1.714 -9.574 -19.448 1.00 68.75 190 LEU A O 1
ATOM 1497 N N . PRO A 1 191 ? 2.487 -8.386 -17.693 1.00 82.69 191 PRO A N 1
ATOM 1498 C CA . PRO A 1 191 ? 2.008 -9.357 -16.727 1.00 82.69 191 PRO A CA 1
ATOM 1499 C C . PRO A 1 191 ? 0.487 -9.514 -16.862 1.00 82.69 191 PRO A C 1
ATOM 1501 O O . PRO A 1 191 ? -0.201 -8.562 -17.238 1.00 82.69 191 PRO A O 1
ATOM 1504 N N . PRO A 1 192 ? -0.059 -10.705 -16.567 1.00 86.44 192 PRO A N 1
ATOM 1505 C CA . PRO A 1 192 ? -1.499 -10.894 -16.553 1.00 86.44 192 PRO A CA 1
ATOM 1506 C C . PRO A 1 192 ? -2.153 -9.890 -15.601 1.00 86.44 192 PRO A C 1
ATOM 1508 O O . PRO A 1 192 ? -1.736 -9.764 -14.450 1.00 86.44 192 PRO A O 1
ATOM 1511 N N . MET A 1 193 ? -3.173 -9.186 -16.085 1.00 89.38 193 MET A N 1
ATOM 1512 C CA . MET A 1 193 ? -3.838 -8.122 -15.335 1.00 89.38 193 MET A CA 1
ATOM 1513 C C . MET A 1 193 ? -5.250 -8.526 -14.927 1.00 89.38 193 MET A C 1
ATOM 1515 O O . MET A 1 193 ? -6.005 -9.080 -15.725 1.00 89.38 193 MET A O 1
ATOM 1519 N N . ALA A 1 194 ? -5.617 -8.193 -13.697 1.00 93.50 194 ALA A N 1
ATOM 1520 C CA . ALA A 1 194 ? -6.983 -8.244 -13.202 1.00 93.50 194 ALA A CA 1
ATOM 1521 C C . ALA A 1 194 ? -7.442 -6.811 -12.908 1.00 93.50 194 ALA A C 1
ATOM 1523 O O . ALA A 1 194 ? -6.682 -6.050 -12.311 1.00 93.50 194 ALA A O 1
ATOM 1524 N N . LEU A 1 195 ? -8.643 -6.428 -13.349 1.00 94.38 195 LEU A N 1
ATOM 1525 C CA . LEU A 1 195 ? -9.164 -5.068 -13.169 1.00 94.38 195 LEU A CA 1
ATOM 1526 C C . LEU A 1 195 ? -10.505 -5.063 -12.428 1.00 94.38 195 LEU A C 1
ATOM 1528 O O . LEU A 1 195 ? -11.428 -5.775 -12.816 1.00 94.38 195 LEU A O 1
ATOM 1532 N N . TRP A 1 196 ? -10.631 -4.193 -11.429 1.00 95.56 196 TRP A N 1
ATOM 1533 C CA . TRP A 1 196 ? -11.901 -3.819 -10.804 1.00 95.56 196 TRP A CA 1
ATOM 1534 C C . TRP A 1 196 ? -12.147 -2.347 -11.114 1.00 95.56 196 TRP A C 1
ATOM 1536 O O . TRP A 1 196 ? -11.322 -1.497 -10.789 1.00 95.56 196 TRP A O 1
ATOM 1546 N N . VAL A 1 197 ? -13.236 -2.070 -11.821 1.00 95.81 197 VAL A N 1
ATOM 1547 C CA . VAL A 1 197 ? -13.578 -0.755 -12.358 1.00 95.81 197 VAL A CA 1
ATOM 1548 C C . VAL A 1 197 ? -14.816 -0.235 -11.641 1.00 95.81 197 VAL A C 1
ATOM 1550 O O . VAL A 1 197 ? -15.855 -0.895 -11.635 1.00 95.81 197 VAL A O 1
ATOM 1553 N N . ALA A 1 198 ? -14.694 0.957 -11.073 1.00 96.00 198 ALA A N 1
ATOM 1554 C CA . ALA A 1 198 ? -15.805 1.747 -10.569 1.00 96.00 198 ALA A CA 1
ATOM 1555 C C . ALA A 1 198 ? -16.595 2.330 -11.756 1.00 96.00 198 ALA A C 1
ATOM 1557 O O . ALA A 1 198 ? -16.020 3.000 -12.614 1.00 96.00 198 ALA A O 1
ATOM 1558 N N . GLY A 1 199 ? -17.884 2.005 -11.863 1.00 93.38 199 GLY A N 1
ATOM 1559 C CA . GLY A 1 199 ? -18.717 2.397 -13.006 1.00 93.38 199 GLY A CA 1
ATOM 1560 C C . GLY A 1 199 ? -19.211 3.842 -12.939 1.00 93.38 199 GLY A C 1
ATOM 1561 O O . GLY A 1 199 ? -19.362 4.474 -13.982 1.00 93.38 199 GLY A O 1
ATOM 1562 N N . SER A 1 200 ? -19.366 4.391 -11.731 1.00 94.19 200 SER A N 1
ATOM 1563 C CA . SER A 1 200 ? -19.733 5.793 -11.489 1.00 94.19 200 SER A CA 1
ATOM 1564 C C . SER A 1 200 ? -18.509 6.691 -11.240 1.00 94.19 200 SER A C 1
ATOM 1566 O O . SER A 1 200 ? -18.627 7.788 -10.695 1.00 94.19 200 SER A O 1
ATOM 1568 N N . ASP A 1 201 ? -17.313 6.246 -11.638 1.00 94.44 201 ASP A N 1
ATOM 1569 C CA . ASP A 1 201 ? -16.071 7.006 -11.489 1.00 94.44 201 ASP A CA 1
ATOM 1570 C C . ASP A 1 201 ? -15.998 8.192 -12.471 1.00 94.44 201 ASP A C 1
ATOM 1572 O O . ASP A 1 201 ? -16.008 8.025 -13.692 1.00 94.44 201 ASP A O 1
ATOM 1576 N N . GLN A 1 202 ? -15.885 9.407 -11.926 1.00 91.75 202 GLN A N 1
ATOM 1577 C CA . GLN A 1 202 ? -15.712 10.645 -12.698 1.00 91.75 202 GLN A CA 1
ATOM 1578 C C . GLN A 1 202 ? -14.241 11.046 -12.894 1.00 91.75 202 GLN A C 1
ATOM 1580 O O . GLN A 1 202 ? -13.950 11.933 -13.696 1.00 91.75 202 GLN A O 1
ATOM 1585 N N . LEU A 1 203 ? -13.310 10.425 -12.164 1.00 92.06 203 LEU A N 1
ATOM 1586 C CA . LEU A 1 203 ? -11.879 10.711 -12.232 1.00 92.06 203 LEU A CA 1
ATOM 1587 C C . LEU A 1 203 ? -11.184 9.851 -13.290 1.00 92.06 203 LEU A C 1
ATOM 1589 O O . LEU A 1 203 ? -10.355 10.359 -14.048 1.00 92.06 203 LEU A O 1
ATOM 1593 N N . THR A 1 204 ? -11.513 8.558 -13.355 1.00 88.25 204 THR A N 1
ATOM 1594 C CA . THR A 1 204 ? -10.922 7.634 -14.331 1.00 88.25 204 THR A CA 1
ATOM 1595 C C . THR A 1 204 ? -11.976 6.846 -15.107 1.00 88.25 204 THR A C 1
ATOM 1597 O O . THR A 1 204 ? -12.816 6.163 -14.537 1.00 88.25 204 THR A O 1
ATOM 1600 N N . ASP A 1 205 ? -11.910 6.879 -16.444 1.00 90.19 205 ASP A N 1
ATOM 1601 C CA . ASP A 1 205 ? -12.799 6.084 -17.307 1.00 90.19 205 ASP A CA 1
ATOM 1602 C C . ASP A 1 205 ? -12.255 4.654 -17.468 1.00 90.19 205 ASP A C 1
ATOM 1604 O O . ASP A 1 205 ? -11.663 4.268 -18.491 1.00 90.19 205 ASP A O 1
ATOM 1608 N N . GLY A 1 206 ? -12.425 3.853 -16.414 1.00 90.19 206 GLY A N 1
ATOM 1609 C CA . GLY A 1 206 ? -11.987 2.459 -16.400 1.00 90.19 206 GLY A CA 1
ATOM 1610 C C . GLY A 1 206 ? -12.715 1.590 -17.433 1.00 90.19 206 GLY A C 1
ATOM 1611 O O . GLY A 1 206 ? -12.134 0.638 -17.955 1.00 90.19 206 GLY A O 1
ATOM 1612 N N . SER A 1 207 ? -13.944 1.948 -17.817 1.00 90.62 207 SER A N 1
ATOM 1613 C CA . SER A 1 207 ? -14.734 1.243 -18.836 1.00 90.62 207 SER A CA 1
ATOM 1614 C C . SER A 1 207 ? -14.156 1.416 -20.241 1.00 90.62 207 SER A C 1
ATOM 1616 O O . SER A 1 207 ? -14.094 0.466 -21.030 1.00 90.62 207 SER A O 1
ATOM 1618 N N . ARG A 1 208 ? -13.679 2.616 -20.584 1.00 91.25 208 ARG A N 1
ATOM 1619 C CA . ARG A 1 208 ? -12.937 2.861 -21.828 1.00 91.25 208 ARG A CA 1
ATOM 1620 C C . ARG A 1 208 ? -11.597 2.140 -21.838 1.00 91.25 208 ARG A C 1
ATOM 1622 O O . ARG A 1 208 ? -11.260 1.536 -22.859 1.00 91.25 208 ARG A O 1
ATOM 1629 N N . LEU A 1 209 ? -10.866 2.150 -20.721 1.00 90.69 209 LEU A N 1
ATOM 1630 C CA . LEU A 1 209 ? -9.626 1.383 -20.602 1.00 90.69 209 LEU A CA 1
ATOM 1631 C C . LEU A 1 209 ? -9.891 -0.111 -20.806 1.00 90.69 209 LEU A C 1
ATOM 1633 O O . LEU A 1 209 ? -9.233 -0.738 -21.632 1.00 90.69 209 LEU A O 1
ATOM 1637 N N . LEU A 1 210 ? -10.896 -0.672 -20.133 1.00 92.00 210 LEU A N 1
ATOM 1638 C CA . LEU A 1 210 ? -11.233 -2.087 -20.239 1.00 92.00 210 LEU A CA 1
ATOM 1639 C C . LEU A 1 210 ? -11.624 -2.481 -21.670 1.00 92.00 210 LEU A C 1
ATOM 1641 O O . LEU A 1 210 ? -11.192 -3.527 -22.154 1.00 92.00 210 LEU A O 1
ATOM 1645 N N . ARG A 1 211 ? -12.383 -1.632 -22.376 1.00 90.19 211 ARG A N 1
ATOM 1646 C CA . ARG A 1 211 ? -12.693 -1.826 -23.802 1.00 90.19 211 ARG A CA 1
ATOM 1647 C C . ARG A 1 211 ? -11.446 -1.798 -24.679 1.00 90.19 211 ARG A C 1
ATOM 1649 O O . ARG A 1 211 ? -11.359 -2.606 -25.596 1.00 90.19 211 ARG A O 1
ATOM 1656 N N . ARG A 1 212 ? -10.480 -0.919 -24.398 1.00 88.94 212 ARG A N 1
ATOM 1657 C CA . ARG A 1 212 ? -9.202 -0.876 -25.125 1.00 88.94 212 ARG A CA 1
ATOM 1658 C C . ARG A 1 212 ? -8.375 -2.139 -24.888 1.00 88.94 212 ARG A C 1
ATOM 1660 O O . ARG A 1 212 ? -7.882 -2.705 -25.853 1.00 88.94 212 ARG A O 1
ATOM 1667 N N . LEU A 1 213 ? -8.265 -2.585 -23.634 1.00 87.69 213 LEU A N 1
ATOM 1668 C CA . LEU A 1 213 ? -7.467 -3.759 -23.256 1.00 87.69 213 LEU A CA 1
ATOM 1669 C C . LEU A 1 213 ? -8.083 -5.079 -23.739 1.00 87.69 213 LEU A C 1
ATOM 1671 O O . LEU A 1 213 ? -7.359 -6.003 -24.087 1.00 87.69 213 LEU A O 1
ATOM 1675 N N . LYS A 1 214 ? -9.417 -5.185 -23.752 1.00 83.81 214 LYS A N 1
ATOM 1676 C CA . LYS A 1 214 ? -10.124 -6.331 -24.352 1.00 83.81 214 LYS A CA 1
ATOM 1677 C C . LYS A 1 214 ? -10.213 -6.231 -25.872 1.00 83.81 214 LYS A C 1
ATOM 1679 O O . LYS A 1 214 ? -10.387 -7.242 -26.550 1.00 83.81 214 LYS A O 1
ATOM 1684 N N . GLY A 1 215 ? -10.145 -5.015 -26.404 1.00 78.38 215 GLY A N 1
ATOM 1685 C CA . GLY A 1 215 ? -10.057 -4.766 -27.829 1.00 78.38 215 GLY A CA 1
ATOM 1686 C C . GLY A 1 215 ? -8.753 -5.333 -28.377 1.00 78.38 215 GLY A C 1
ATOM 1687 O O . GLY A 1 215 ? -7.726 -5.342 -27.707 1.00 78.38 215 GLY A O 1
ATOM 1688 N N . ARG A 1 216 ? -8.761 -5.756 -29.643 1.00 64.69 216 ARG A N 1
ATOM 1689 C CA . ARG A 1 216 ? -7.548 -6.201 -30.355 1.00 64.69 216 ARG A CA 1
ATOM 1690 C C . ARG A 1 216 ? -6.470 -5.107 -30.512 1.00 64.69 216 ARG A C 1
ATOM 1692 O O . ARG A 1 216 ? -5.487 -5.340 -31.205 1.00 64.69 216 ARG A O 1
ATOM 1699 N N . SER A 1 217 ? -6.651 -3.935 -29.899 1.00 69.88 217 SER A N 1
ATOM 1700 C CA . SER A 1 217 ? -5.683 -2.837 -29.888 1.00 69.88 217 SER A CA 1
ATOM 1701 C C . SER A 1 217 ? -4.399 -3.178 -29.137 1.00 69.88 217 SER A C 1
ATOM 1703 O O . SER A 1 217 ? -3.360 -2.648 -29.501 1.00 69.88 217 SER A O 1
ATOM 1705 N N . GLU A 1 218 ? -4.452 -4.058 -28.133 1.00 76.56 218 GLU A N 1
ATOM 1706 C CA . GLU A 1 218 ? -3.302 -4.371 -27.272 1.00 76.56 218 GLU A CA 1
ATOM 1707 C C . GLU A 1 218 ? -2.999 -5.883 -27.292 1.00 76.56 218 GLU A C 1
ATOM 1709 O O . GLU A 1 218 ? -3.356 -6.607 -26.360 1.00 76.56 218 GLU A O 1
ATOM 1714 N N . PRO A 1 219 ? -2.357 -6.410 -28.354 1.00 70.69 219 PRO A N 1
ATOM 1715 C CA . PRO A 1 219 ? -2.196 -7.855 -28.564 1.00 70.69 219 PRO A CA 1
ATOM 1716 C C . PRO A 1 219 ? -1.301 -8.550 -27.525 1.00 70.69 219 PRO A C 1
ATOM 1718 O O . PRO A 1 219 ? -1.340 -9.773 -27.404 1.00 70.69 219 PRO A O 1
ATOM 1721 N N . TYR A 1 220 ? -0.505 -7.786 -26.774 1.00 76.56 220 TYR A N 1
ATOM 1722 C CA . TYR A 1 220 ? 0.413 -8.292 -25.747 1.00 76.56 220 TYR A CA 1
ATOM 1723 C C . TYR A 1 220 ? -0.155 -8.198 -24.325 1.00 76.56 220 TYR A C 1
ATOM 1725 O O . TYR A 1 220 ? 0.511 -8.586 -23.364 1.00 76.56 220 TYR A O 1
ATOM 1733 N N . VAL A 1 221 ? -1.380 -7.684 -24.172 1.00 82.31 221 VAL A N 1
ATOM 1734 C CA . VAL A 1 221 ? -2.067 -7.601 -22.884 1.00 82.31 221 VAL A CA 1
ATOM 1735 C C . VAL A 1 221 ? -2.933 -8.835 -22.679 1.00 82.31 221 VAL A C 1
ATOM 1737 O O . VAL A 1 221 ? -3.846 -9.120 -23.451 1.00 82.31 221 VAL A O 1
ATOM 1740 N N . ARG A 1 222 ? -2.712 -9.527 -21.561 1.00 86.06 222 ARG A N 1
ATOM 1741 C CA . ARG A 1 222 ? -3.600 -10.590 -21.090 1.00 86.06 222 ARG A CA 1
ATOM 1742 C C . ARG A 1 222 ? -4.390 -10.113 -19.876 1.00 86.06 222 ARG A C 1
ATOM 1744 O O . ARG A 1 222 ? -3.867 -10.084 -18.765 1.00 86.06 222 ARG A O 1
ATOM 1751 N N . VAL A 1 223 ? -5.665 -9.787 -20.076 1.00 89.38 223 VAL A N 1
ATOM 1752 C CA . VAL A 1 223 ? -6.598 -9.535 -18.968 1.00 89.38 223 VAL A CA 1
ATOM 1753 C C . VAL A 1 223 ? -7.145 -10.875 -18.471 1.00 89.38 223 VAL A C 1
ATOM 1755 O O . VAL A 1 223 ? -7.852 -11.559 -19.206 1.00 89.38 223 VAL A O 1
ATOM 1758 N N . VAL A 1 224 ? -6.792 -11.269 -17.246 1.00 91.56 224 VAL A N 1
ATOM 1759 C CA . VAL A 1 224 ? -7.238 -12.529 -16.621 1.00 91.56 224 VAL A CA 1
ATOM 1760 C C . VAL A 1 224 ? -8.580 -12.397 -15.914 1.00 91.56 224 VAL A C 1
ATOM 1762 O O . VAL A 1 224 ? -9.344 -13.354 -15.889 1.00 91.56 224 VAL A O 1
ATOM 1765 N N . HIS A 1 225 ? -8.886 -11.214 -15.379 1.00 94.12 225 HIS A N 1
ATOM 1766 C CA . HIS A 1 225 ? -10.157 -10.919 -14.722 1.00 94.12 225 HIS A CA 1
ATOM 1767 C C . HIS A 1 225 ? -10.554 -9.469 -14.963 1.00 94.12 225 HIS A C 1
ATOM 1769 O O . HIS A 1 225 ? -9.704 -8.584 -15.077 1.00 94.12 225 HIS A O 1
ATOM 1775 N N . SER A 1 226 ? -11.855 -9.214 -15.027 1.00 93.94 226 SER A N 1
ATOM 1776 C CA . SER A 1 226 ? -12.377 -7.855 -15.085 1.00 93.94 226 SER A CA 1
ATOM 1777 C C . SER A 1 226 ? -13.755 -7.783 -14.448 1.00 93.94 226 SER A C 1
ATOM 1779 O O . SER A 1 226 ? -14.645 -8.525 -14.871 1.00 93.94 226 SER A O 1
ATOM 1781 N N . ARG A 1 227 ? -13.954 -6.845 -13.528 1.00 94.75 227 ARG A N 1
ATOM 1782 C CA . ARG A 1 227 ? -15.234 -6.558 -12.885 1.00 94.75 227 ARG A CA 1
ATOM 1783 C C . ARG A 1 227 ? -15.556 -5.076 -13.037 1.00 94.75 227 ARG A C 1
ATOM 1785 O O . ARG A 1 227 ? -14.698 -4.250 -12.754 1.00 94.75 227 ARG A O 1
ATOM 1792 N N . VAL A 1 228 ? -16.774 -4.750 -13.463 1.00 95.75 228 VAL A N 1
ATOM 1793 C CA . VAL A 1 228 ? -17.321 -3.386 -13.377 1.00 95.75 228 VAL A CA 1
ATOM 1794 C C . VAL A 1 228 ? -18.365 -3.388 -12.263 1.00 95.75 228 VAL A C 1
ATOM 1796 O O . VAL A 1 228 ? -19.195 -4.300 -12.209 1.00 95.75 228 VAL A O 1
ATOM 1799 N N . ILE A 1 229 ? -18.270 -2.433 -11.342 1.00 95.94 229 ILE A N 1
ATOM 1800 C CA . ILE A 1 229 ? -19.217 -2.240 -10.241 1.00 95.94 229 ILE A CA 1
ATOM 1801 C C . ILE A 1 229 ? -19.879 -0.889 -10.484 1.00 95.94 229 ILE A C 1
ATOM 1803 O O . ILE A 1 229 ? -19.270 0.149 -10.239 1.00 95.94 229 ILE A O 1
ATOM 1807 N N . GLU A 1 230 ? -21.088 -0.917 -11.045 1.00 94.81 230 GLU A N 1
ATOM 1808 C CA . GLU A 1 230 ? -21.759 0.273 -11.585 1.00 94.81 230 GLU A CA 1
ATOM 1809 C C . GLU A 1 230 ? -21.970 1.357 -10.524 1.00 94.81 230 GLU A C 1
ATOM 1811 O O . GLU A 1 230 ? -21.825 2.543 -10.810 1.00 94.81 230 GLU A O 1
ATOM 1816 N N . GLU A 1 231 ? -22.248 0.954 -9.283 1.00 95.06 231 GLU A N 1
ATOM 1817 C CA . GLU A 1 231 ? -22.560 1.879 -8.192 1.00 95.06 231 GLU A CA 1
ATOM 1818 C C . GLU A 1 231 ? -21.322 2.499 -7.539 1.00 95.06 231 GLU A C 1
ATOM 1820 O O . GLU A 1 231 ? -21.464 3.429 -6.755 1.00 95.06 231 GLU A O 1
ATOM 1825 N N . TYR A 1 232 ? -20.128 1.973 -7.818 1.00 96.94 232 TYR A N 1
ATOM 1826 C CA . TYR A 1 232 ? -18.908 2.439 -7.167 1.00 96.94 232 TYR A CA 1
ATOM 1827 C C . TYR A 1 232 ? -18.396 3.723 -7.815 1.00 96.94 232 TYR A C 1
ATOM 1829 O O . TYR A 1 232 ? -18.260 3.802 -9.040 1.00 96.94 232 TYR A O 1
ATOM 1837 N N . GLU A 1 233 ? -18.045 4.691 -6.974 1.00 94.25 233 GLU A N 1
ATOM 1838 C CA . GLU A 1 233 ? -17.175 5.817 -7.299 1.00 94.25 233 GLU A CA 1
ATOM 1839 C C . GLU A 1 233 ? -15.687 5.434 -7.151 1.00 94.25 233 GLU A C 1
ATOM 1841 O O . GLU A 1 233 ? -15.333 4.323 -6.750 1.00 94.25 233 GLU A O 1
ATOM 1846 N N . HIS A 1 234 ? -14.775 6.360 -7.463 1.00 94.19 234 HIS A N 1
ATOM 1847 C CA . HIS A 1 234 ? -13.330 6.095 -7.480 1.00 94.19 234 HIS A CA 1
ATOM 1848 C C . HIS A 1 234 ? -12.788 5.490 -6.171 1.00 94.19 234 HIS A C 1
ATOM 1850 O O . HIS A 1 234 ? -11.975 4.565 -6.187 1.00 94.19 234 HIS A O 1
ATOM 1856 N N . LEU A 1 235 ? -13.234 6.013 -5.024 1.00 95.06 235 LEU A N 1
ATOM 1857 C CA . LEU A 1 235 ? -12.750 5.602 -3.700 1.00 95.06 235 LEU A CA 1
ATOM 1858 C C . LEU A 1 235 ? -13.495 4.387 -3.145 1.00 95.06 235 LEU A C 1
ATOM 1860 O O . LEU A 1 235 ? -13.008 3.724 -2.225 1.00 95.06 235 LEU A O 1
ATOM 1864 N N . ASP A 1 236 ? -14.638 4.046 -3.731 1.00 95.44 236 ASP A N 1
ATOM 1865 C CA . ASP A 1 236 ? -15.485 2.973 -3.232 1.00 95.44 236 ASP A CA 1
ATOM 1866 C C . ASP A 1 236 ? -14.823 1.605 -3.358 1.00 95.44 236 ASP A C 1
ATOM 1868 O O . ASP A 1 236 ? -15.040 0.740 -2.514 1.00 95.44 236 ASP A O 1
ATOM 1872 N N . VAL A 1 237 ? -13.920 1.444 -4.328 1.00 93.88 237 VAL A N 1
ATOM 1873 C CA . VAL A 1 237 ? -13.114 0.229 -4.530 1.00 93.88 237 VAL A CA 1
ATOM 1874 C C . VAL A 1 237 ? -12.311 -0.157 -3.280 1.00 93.88 237 VAL A C 1
ATOM 1876 O O . VAL A 1 237 ? -12.034 -1.340 -3.085 1.00 93.88 237 VAL A O 1
ATOM 1879 N N . ILE A 1 238 ? -11.941 0.812 -2.434 1.00 94.56 238 ILE A N 1
ATOM 1880 C CA . ILE A 1 238 ? -11.122 0.580 -1.233 1.00 94.56 238 ILE A CA 1
ATOM 1881 C C . ILE A 1 238 ? -11.822 0.921 0.086 1.00 94.56 238 ILE A C 1
ATOM 1883 O O . ILE A 1 238 ? -11.376 0.445 1.129 1.00 94.56 238 ILE A O 1
ATOM 1887 N N . TRP A 1 239 ? -12.854 1.771 0.076 1.00 93.69 239 TRP A N 1
ATOM 1888 C CA . TRP A 1 239 ? -13.433 2.333 1.306 1.00 93.69 239 TRP A CA 1
ATOM 1889 C C . TRP A 1 239 ? -14.882 1.961 1.567 1.00 93.69 239 TRP A C 1
ATOM 1891 O O . TRP A 1 239 ? -15.349 2.151 2.692 1.00 93.69 239 TRP A O 1
ATOM 1901 N N . THR A 1 240 ? -15.606 1.433 0.582 1.00 95.56 240 THR A N 1
ATOM 1902 C CA . THR A 1 240 ? -16.968 0.980 0.863 1.00 95.56 240 THR A CA 1
ATOM 1903 C C . THR A 1 240 ? -16.954 -0.174 1.848 1.00 95.56 240 THR A C 1
ATOM 1905 O O . THR A 1 240 ? -16.043 -1.006 1.870 1.00 95.56 240 THR A O 1
ATOM 1908 N N . VAL A 1 241 ? -18.004 -0.232 2.664 1.00 95.19 241 VAL A N 1
ATOM 1909 C CA . VAL A 1 241 ? -18.208 -1.321 3.623 1.00 95.19 241 VAL A CA 1
ATOM 1910 C C . VAL A 1 241 ? -18.266 -2.671 2.904 1.00 95.19 241 VAL A C 1
ATOM 1912 O O . VAL A 1 241 ? -17.775 -3.648 3.452 1.00 95.19 241 VAL A O 1
ATOM 1915 N N . ASP A 1 242 ? -18.794 -2.704 1.674 1.00 96.19 242 ASP A N 1
ATOM 1916 C CA . ASP A 1 242 ? -18.916 -3.910 0.852 1.00 96.19 242 ASP A CA 1
ATOM 1917 C C . ASP A 1 242 ? -17.712 -4.174 -0.084 1.00 96.19 242 ASP A C 1
ATOM 1919 O O . ASP A 1 242 ? -17.727 -5.132 -0.865 1.00 96.19 242 ASP A O 1
ATOM 1923 N N . SER A 1 243 ? -16.652 -3.351 -0.019 1.00 95.12 243 SER A N 1
ATOM 1924 C CA . SER A 1 243 ? -15.439 -3.513 -0.845 1.00 95.12 243 SER A CA 1
ATOM 1925 C C . SER A 1 243 ? -14.714 -4.826 -0.559 1.00 95.12 243 SER A C 1
ATOM 1927 O O . SER A 1 243 ? -14.113 -5.423 -1.455 1.00 95.12 243 SER A O 1
ATOM 1929 N N . ILE A 1 244 ? -14.787 -5.319 0.678 1.00 94.44 244 ILE A N 1
ATOM 1930 C CA . ILE A 1 244 ? -14.156 -6.577 1.073 1.00 94.44 244 ILE A CA 1
ATOM 1931 C C . ILE A 1 244 ? -14.844 -7.738 0.357 1.00 94.44 244 ILE A C 1
ATOM 1933 O O . ILE A 1 244 ? -14.164 -8.582 -0.229 1.00 94.44 244 ILE A O 1
ATOM 1937 N N . GLU A 1 245 ? -16.174 -7.771 0.348 1.00 93.94 245 GLU A N 1
ATOM 1938 C CA . GLU A 1 245 ? -16.949 -8.830 -0.290 1.00 93.94 245 GLU A CA 1
ATOM 1939 C C . GLU A 1 245 ? -16.901 -8.736 -1.818 1.00 93.94 245 GLU A C 1
ATOM 1941 O O . GLU A 1 245 ? -16.724 -9.753 -2.491 1.00 93.94 245 GLU A O 1
ATOM 1946 N N . LYS A 1 246 ? -17.035 -7.530 -2.385 1.00 93.62 246 LYS A N 1
ATOM 1947 C CA . LYS A 1 246 ? -17.105 -7.338 -3.843 1.00 93.62 246 LYS A CA 1
ATOM 1948 C C . LYS A 1 246 ? -15.740 -7.334 -4.529 1.00 93.62 246 LYS A C 1
ATOM 1950 O O . LYS A 1 246 ? -15.621 -7.858 -5.635 1.00 93.62 246 LYS A O 1
ATOM 1955 N N . VAL A 1 247 ? -14.717 -6.755 -3.903 1.00 95.56 247 VAL A N 1
ATOM 1956 C CA . VAL A 1 247 ? -13.368 -6.625 -4.480 1.00 95.56 247 VAL A CA 1
ATOM 1957 C C . VAL A 1 247 ? -12.399 -7.567 -3.777 1.00 95.56 247 VAL A C 1
ATOM 1959 O O . VAL A 1 247 ? -11.786 -8.405 -4.430 1.00 95.56 247 VAL A O 1
ATOM 1962 N N . GLY A 1 248 ? -12.280 -7.492 -2.450 1.00 94.12 248 GLY A N 1
ATOM 1963 C CA . GLY A 1 248 ? -11.282 -8.249 -1.686 1.00 94.12 248 GLY A CA 1
ATOM 1964 C C . GLY A 1 248 ? -11.380 -9.770 -1.863 1.00 94.12 248 GLY A C 1
ATOM 1965 O O . GLY A 1 248 ? -10.375 -10.438 -2.130 1.00 94.12 248 GLY A O 1
ATOM 1966 N N . MET A 1 249 ? -12.588 -10.331 -1.773 1.00 93.12 249 MET A N 1
ATOM 1967 C CA . MET A 1 249 ? -12.823 -11.764 -1.976 1.00 93.12 249 MET A CA 1
ATOM 1968 C C . MET A 1 249 ? -12.556 -12.197 -3.422 1.00 93.12 249 MET A C 1
ATOM 1970 O O . MET A 1 249 ? -11.988 -13.271 -3.643 1.00 93.12 249 MET A O 1
ATOM 1974 N N . GLU A 1 250 ? -12.916 -11.370 -4.408 1.00 94.25 250 GLU A N 1
ATOM 1975 C CA . GLU A 1 250 ? -12.605 -11.641 -5.814 1.00 94.25 250 GLU A CA 1
ATOM 1976 C C . GLU A 1 250 ? -11.093 -11.580 -6.069 1.00 94.25 250 GLU A C 1
ATOM 1978 O O . GLU A 1 250 ? -10.553 -12.480 -6.706 1.00 94.25 250 GLU A O 1
ATOM 1983 N N . VAL A 1 251 ? -10.384 -10.585 -5.526 1.00 94.00 251 VAL A N 1
ATOM 1984 C CA . VAL A 1 251 ? -8.918 -10.469 -5.622 1.00 94.00 251 VAL A CA 1
ATOM 1985 C C . VAL A 1 251 ? -8.253 -11.725 -5.072 1.00 94.00 251 VAL A C 1
ATOM 1987 O O . VAL A 1 251 ? -7.433 -12.344 -5.753 1.00 94.00 251 VAL A O 1
ATOM 1990 N N . ARG A 1 252 ? -8.649 -12.154 -3.868 1.00 91.00 252 ARG A N 1
ATOM 1991 C CA . ARG A 1 252 ? -8.157 -13.389 -3.241 1.00 91.00 252 ARG A CA 1
ATOM 1992 C C . ARG A 1 252 ? -8.351 -14.598 -4.154 1.00 91.00 252 ARG A C 1
ATOM 1994 O O . ARG A 1 252 ? -7.433 -15.400 -4.326 1.00 91.00 252 ARG A O 1
ATOM 2001 N N . ARG A 1 253 ? -9.544 -14.728 -4.738 1.00 90.69 253 ARG A N 1
ATOM 2002 C CA . ARG A 1 253 ? -9.894 -15.823 -5.644 1.00 90.69 253 ARG A CA 1
ATOM 2003 C C . ARG A 1 253 ? -9.053 -15.797 -6.920 1.00 90.69 253 ARG A C 1
ATOM 2005 O O . ARG A 1 253 ? -8.472 -16.819 -7.264 1.00 90.69 253 ARG A O 1
ATOM 2012 N N . VAL A 1 254 ? -8.961 -14.650 -7.590 1.00 92.44 254 VAL A N 1
ATOM 2013 C CA . VAL A 1 254 ? -8.220 -14.494 -8.852 1.00 92.44 254 VAL A CA 1
ATOM 2014 C C . VAL A 1 254 ? -6.738 -14.780 -8.650 1.00 92.44 254 VAL A C 1
ATOM 2016 O O . VAL A 1 254 ? -6.135 -15.472 -9.469 1.00 92.44 254 VAL A O 1
ATOM 2019 N N . ILE A 1 255 ? -6.155 -14.300 -7.546 1.00 89.75 255 ILE A N 1
ATOM 2020 C CA . ILE A 1 255 ? -4.772 -14.623 -7.187 1.00 89.75 255 ILE A CA 1
ATOM 2021 C C . ILE A 1 255 ? -4.619 -16.138 -7.086 1.00 89.75 255 ILE A C 1
ATOM 2023 O O . ILE A 1 255 ? -3.760 -16.686 -7.769 1.00 89.75 255 ILE A O 1
ATOM 2027 N N . TRP A 1 256 ? -5.476 -16.812 -6.311 1.00 88.38 256 TRP A N 1
ATOM 2028 C CA . TRP A 1 256 ? -5.415 -18.263 -6.116 1.00 88.38 256 TRP A CA 1
ATOM 2029 C C . TRP A 1 256 ? -5.574 -19.060 -7.418 1.00 88.38 256 TRP A C 1
ATOM 2031 O O . TRP A 1 256 ? -4.813 -19.991 -7.679 1.00 88.38 256 TRP A O 1
ATOM 2041 N N . GLU A 1 257 ? -6.516 -18.664 -8.275 1.00 85.69 257 GLU A N 1
ATOM 2042 C CA . GLU A 1 257 ? -6.712 -19.273 -9.593 1.00 85.69 257 GLU A CA 1
ATOM 2043 C C . GLU A 1 257 ? -5.482 -19.087 -10.498 1.00 85.69 257 GLU A C 1
ATOM 2045 O O . GLU A 1 257 ? -5.144 -19.991 -11.262 1.00 85.69 257 GLU A O 1
ATOM 2050 N N . CYS A 1 258 ? -4.774 -17.960 -10.375 1.00 86.44 258 CYS A N 1
ATOM 2051 C CA . CYS A 1 258 ? -3.558 -17.668 -11.135 1.00 86.44 258 CYS A CA 1
ATOM 2052 C C . CYS A 1 258 ? -2.278 -18.297 -10.554 1.00 86.44 258 CYS A C 1
ATOM 2054 O O . CYS A 1 258 ? -1.252 -18.294 -11.243 1.00 86.44 258 CYS A O 1
ATOM 2056 N N . VAL A 1 259 ? -2.299 -18.820 -9.320 1.00 84.06 259 VAL A N 1
ATOM 2057 C CA . VAL A 1 259 ? -1.152 -19.537 -8.741 1.00 84.06 259 VAL A CA 1
ATOM 2058 C C . VAL A 1 259 ? -0.931 -20.836 -9.517 1.00 84.06 259 VAL A C 1
ATOM 2060 O O . VAL A 1 259 ? -1.855 -21.635 -9.683 1.00 84.06 259 VAL A O 1
ATOM 2063 N N . LYS A 1 260 ? 0.308 -21.040 -9.976 1.00 76.81 260 LYS A N 1
ATOM 2064 C CA . LYS A 1 260 ? 0.758 -22.264 -10.650 1.00 76.81 260 LYS A CA 1
ATOM 2065 C C . LYS A 1 260 ? 0.719 -23.466 -9.701 1.00 76.81 260 LYS A C 1
ATOM 2067 O O . LYS A 1 260 ? 0.929 -23.307 -8.501 1.00 76.81 260 LYS A O 1
ATOM 2072 N N . ASP A 1 261 ? 0.487 -24.658 -10.244 1.00 75.94 261 ASP A N 1
ATOM 2073 C CA . ASP A 1 261 ? 0.261 -25.870 -9.444 1.00 75.94 261 ASP A CA 1
ATOM 2074 C C . ASP A 1 261 ? 1.436 -26.230 -8.517 1.00 75.94 261 ASP A C 1
ATOM 2076 O O . ASP A 1 261 ? 1.212 -26.700 -7.409 1.00 75.94 261 ASP A O 1
ATOM 2080 N N . ASP A 1 262 ? 2.672 -25.909 -8.904 1.00 77.06 262 ASP A N 1
ATOM 2081 C CA . ASP A 1 262 ? 3.887 -26.095 -8.098 1.00 77.06 262 ASP A CA 1
ATOM 2082 C C . ASP A 1 262 ? 3.943 -25.213 -6.837 1.00 77.06 262 ASP A C 1
ATOM 2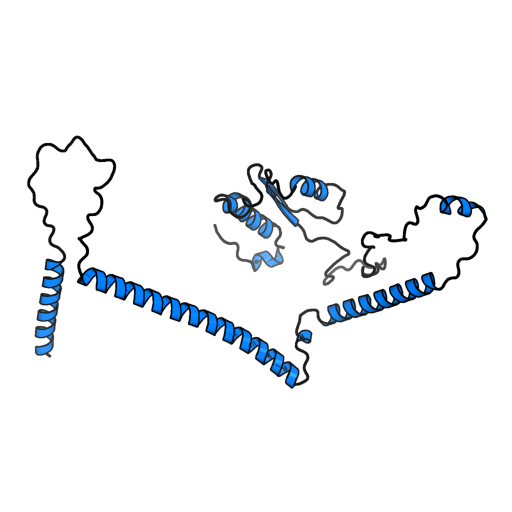084 O O . ASP A 1 262 ? 4.536 -25.592 -5.828 1.00 77.06 262 ASP A O 1
ATOM 2088 N N . ALA A 1 263 ? 3.325 -24.032 -6.874 1.00 78.00 263 ALA A N 1
ATOM 2089 C CA . ALA A 1 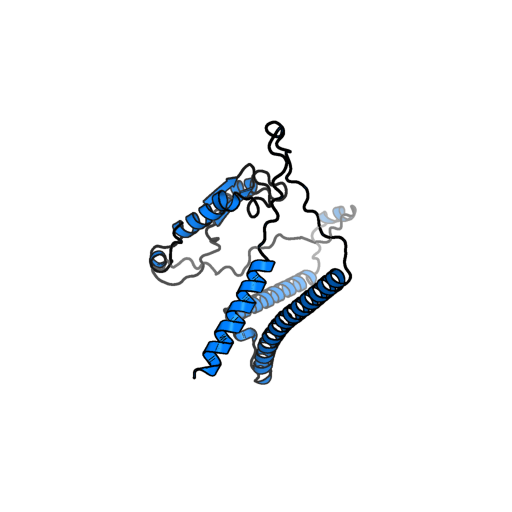263 ? 3.289 -23.102 -5.749 1.00 78.00 263 ALA A CA 1
ATOM 2090 C C . ALA A 1 263 ? 2.074 -23.315 -4.829 1.00 78.00 263 ALA A C 1
ATOM 2092 O O . ALA A 1 263 ? 2.086 -22.852 -3.685 1.00 78.00 263 ALA A O 1
ATOM 2093 N N . ARG A 1 264 ? 1.037 -24.031 -5.288 1.00 76.75 264 ARG A N 1
ATOM 2094 C CA . ARG A 1 264 ? -0.177 -24.298 -4.495 1.00 76.75 264 ARG A CA 1
ATOM 2095 C C . ARG A 1 264 ? 0.104 -25.141 -3.253 1.00 76.75 264 ARG A C 1
ATOM 2097 O O . ARG A 1 264 ? -0.508 -24.889 -2.223 1.00 76.75 264 ARG A O 1
ATOM 2104 N N . ASP A 1 265 ? 1.074 -26.050 -3.322 1.00 75.31 265 ASP A N 1
ATOM 2105 C CA . ASP A 1 265 ? 1.465 -26.906 -2.192 1.00 75.31 265 ASP A CA 1
ATOM 2106 C C . ASP A 1 265 ? 2.205 -26.137 -1.081 1.00 75.31 265 ASP A C 1
ATOM 2108 O O . ASP A 1 265 ? 2.251 -26.568 0.072 1.00 75.31 265 ASP A O 1
ATOM 2112 N N . ILE A 1 266 ? 2.792 -24.984 -1.418 1.00 82.06 266 ILE A N 1
ATOM 2113 C CA . ILE A 1 266 ? 3.585 -24.151 -0.502 1.00 82.06 266 ILE A CA 1
ATOM 2114 C C . ILE A 1 266 ? 2.717 -23.041 0.105 1.00 82.06 266 ILE A C 1
ATOM 2116 O O . ILE A 1 266 ? 2.918 -22.621 1.249 1.00 82.06 266 ILE A O 1
ATOM 2120 N N . CYS A 1 267 ? 1.746 -22.539 -0.658 1.00 75.94 267 CYS A N 1
ATOM 2121 C CA . CYS A 1 267 ? 0.889 -21.441 -0.245 1.00 75.94 267 CYS A CA 1
ATOM 2122 C C . CYS A 1 267 ? -0.290 -21.937 0.600 1.00 75.94 267 CYS A C 1
ATOM 2124 O O . CYS A 1 267 ? -1.097 -22.751 0.165 1.00 75.94 267 CYS A O 1
ATOM 2126 N N . ARG A 1 268 ? -0.454 -21.376 1.803 1.00 72.19 268 ARG A N 1
ATOM 2127 C CA . ARG A 1 268 ? -1.666 -21.598 2.600 1.00 72.19 268 ARG A CA 1
ATOM 2128 C C . ARG A 1 268 ? -2.821 -20.796 2.015 1.00 72.19 268 ARG A C 1
ATOM 2130 O O . ARG A 1 268 ? -2.731 -19.572 1.922 1.00 72.19 268 ARG A O 1
ATOM 2137 N N . TYR A 1 269 ? -3.909 -21.480 1.676 1.00 66.31 269 TYR A N 1
ATOM 2138 C CA . TYR A 1 269 ? -5.175 -20.812 1.413 1.00 66.31 269 TYR A CA 1
ATOM 2139 C C . TYR A 1 269 ? -5.747 -20.302 2.743 1.00 66.31 269 TYR A C 1
ATOM 2141 O O . TYR A 1 269 ? -5.860 -21.090 3.684 1.00 66.31 269 TYR A O 1
ATOM 2149 N N . PRO A 1 270 ? -6.085 -19.010 2.872 1.00 59.84 270 PRO A N 1
ATOM 2150 C CA . PRO A 1 270 ? -6.805 -18.534 4.043 1.00 59.84 270 PRO A CA 1
ATOM 2151 C C . PRO A 1 270 ? -8.230 -19.104 4.012 1.00 59.84 270 PRO A C 1
ATOM 2153 O O . PRO A 1 270 ? -9.035 -18.731 3.156 1.00 59.84 270 PRO A O 1
ATOM 2156 N N . GLU A 1 271 ? -8.517 -20.038 4.921 1.00 65.00 271 GLU A N 1
ATOM 2157 C CA . GLU A 1 271 ? -9.882 -20.496 5.192 1.00 65.00 271 GLU A CA 1
ATOM 2158 C C . GLU A 1 271 ? -10.730 -19.295 5.635 1.00 65.00 271 GLU A C 1
ATOM 2160 O O . GLU A 1 271 ? -10.241 -18.411 6.344 1.00 65.00 271 GLU A O 1
ATOM 2165 N N . VAL A 1 272 ? -11.955 -19.221 5.107 1.00 57.44 272 VAL A N 1
ATOM 2166 C CA . VAL A 1 272 ? -12.889 -18.102 5.322 1.00 57.44 272 VAL A CA 1
ATOM 2167 C C . VAL A 1 272 ? -13.527 -18.208 6.695 1.0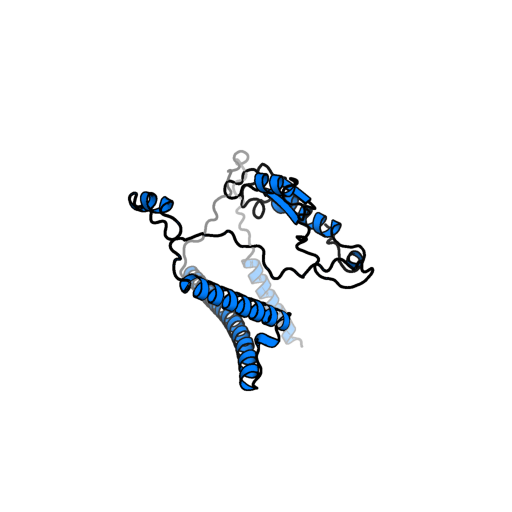0 57.44 272 VAL A C 1
ATOM 2169 O O . VAL A 1 272 ? -13.944 -19.336 7.036 1.00 57.44 272 VAL A O 1
#

InterPro domains:
  IPR029058 Alpha/Beta hydrolase fold [G3DSA:3.40.50.1820] (171-256)

Foldseek 3Di:
DVVVVVVVVVVVVVVVVVVVVVDDPPPPPPDPDDDPPDDDPDDPDPDDDDDDPVVVVVVVVVVVVVVVVVVVVVVVVVVVVVVVVVVVVVVCVVCVVVVHHPCVVDPCPVVVVVVVVVVVVVVVVVVVVVVVVVPDPPDPDDPPCPVVVVPPPPPPPDDPDDPPDPPPDDPPPPDDDDDDDDDPDPDPQDPADAEEAEQPEPPDPVVVVVCCLPPPVCVSYHHQYYHYDNHDYPCCCPPPPCNCVPPVVVVLVSVLVPDDPVCNVVDDRPDD